Protein AF-A0A7S1PQN0-F1 (afdb_monomer)

pLDDT: mean 80.78, std 18.29, range [32.91, 98.06]

Nearest PDB structures (foldseek):
  4a4p-assembly2_B  TM=9.155E-01  e=5.146E-10  Homo sapiens
  1r8s-assembly1_E  TM=8.826E-01  e=4.706E-10  Homo sapiens
  6bbp-assembly1_A  TM=9.198E-01  e=9.622E-10  Mus musculus
  6bbq-assembly1_A  TM=9.198E-01  e=1.100E-09  Mus musculus
  2r09-assembly2_B  TM=9.139E-01  e=2.353E-09  Mus musculus

Structure (mmCIF, N/CA/C/O backbone):
data_AF-A0A7S1PQN0-F1
#
_entry.id   AF-A0A7S1PQN0-F1
#
loop_
_atom_site.group_PDB
_atom_site.id
_atom_site.type_symbol
_atom_site.label_atom_id
_atom_site.label_alt_id
_atom_site.label_comp_id
_atom_site.label_asym_id
_atom_site.label_entity_id
_atom_site.label_seq_id
_atom_site.pdbx_PDB_ins_code
_atom_site.Cartn_x
_atom_site.Cartn_y
_atom_site.Cartn_z
_atom_site.occupancy
_atom_site.B_iso_or_equiv
_atom_site.auth_seq_id
_atom_site.auth_comp_id
_atom_site.auth_asym_id
_atom_site.auth_atom_id
_atom_site.pdbx_PDB_model_num
ATOM 1 N N . ASP A 1 1 ? 21.405 -0.754 -10.976 1.00 77.88 1 ASP A N 1
ATOM 2 C CA . ASP A 1 1 ? 21.578 -0.163 -12.320 1.00 77.88 1 ASP A CA 1
ATOM 3 C C . ASP A 1 1 ? 22.123 -1.147 -13.332 1.00 77.88 1 ASP A C 1
ATOM 5 O O . ASP A 1 1 ? 21.470 -1.294 -14.349 1.00 77.88 1 ASP A O 1
ATOM 9 N N . ALA A 1 2 ? 23.204 -1.877 -13.036 1.00 87.31 2 ALA A N 1
ATOM 10 C CA . ALA A 1 2 ? 23.773 -2.874 -13.955 1.00 87.31 2 ALA A CA 1
ATOM 11 C C . ALA A 1 2 ? 22.740 -3.853 -14.552 1.00 87.31 2 ALA A C 1
ATOM 13 O O . ALA A 1 2 ? 22.722 -4.052 -15.758 1.00 87.31 2 ALA A O 1
ATOM 14 N N . CYS A 1 3 ? 21.824 -4.391 -13.735 1.00 89.94 3 CYS A N 1
ATOM 15 C CA . CYS A 1 3 ? 20.755 -5.278 -14.214 1.00 89.94 3 CYS A CA 1
ATOM 16 C C . CYS A 1 3 ? 19.869 -4.628 -15.294 1.00 89.94 3 CYS A C 1
ATOM 18 O O . CYS A 1 3 ? 19.596 -5.251 -16.311 1.00 89.94 3 CYS A O 1
ATOM 20 N N . PHE A 1 4 ? 19.478 -3.361 -15.116 1.00 92.19 4 PHE A N 1
ATOM 21 C CA . PHE A 1 4 ? 18.693 -2.640 -16.120 1.00 92.19 4 PHE A CA 1
ATOM 22 C C . PHE A 1 4 ? 19.472 -2.471 -17.425 1.00 92.19 4 PHE A C 1
ATOM 24 O O . PHE A 1 4 ? 18.916 -2.720 -18.487 1.00 92.19 4 PHE A O 1
ATOM 31 N N . THR A 1 5 ? 20.744 -2.072 -17.342 1.00 93.31 5 THR A N 1
ATOM 32 C CA . THR A 1 5 ? 21.603 -1.897 -18.520 1.00 93.31 5 THR A CA 1
ATOM 33 C C . THR A 1 5 ? 21.723 -3.200 -19.303 1.00 93.31 5 THR A C 1
ATOM 35 O O . THR A 1 5 ? 21.417 -3.213 -20.484 1.00 93.31 5 THR A O 1
ATOM 38 N N . ILE A 1 6 ? 22.028 -4.313 -18.628 1.00 95.06 6 ILE A N 1
ATOM 39 C CA . ILE A 1 6 ? 22.125 -5.637 -19.259 1.00 95.06 6 ILE A CA 1
ATOM 40 C C . ILE A 1 6 ? 20.808 -6.008 -19.953 1.00 95.06 6 ILE A C 1
ATOM 42 O O . ILE A 1 6 ? 20.800 -6.375 -21.123 1.00 95.06 6 ILE A O 1
ATOM 46 N N . LEU A 1 7 ? 19.674 -5.888 -19.259 1.00 95.06 7 LEU A N 1
ATOM 47 C CA . LEU A 1 7 ? 18.375 -6.237 -19.840 1.00 95.06 7 LEU A CA 1
ATOM 48 C C . LEU A 1 7 ? 17.999 -5.333 -21.018 1.00 95.06 7 LEU A C 1
ATOM 50 O O . LEU A 1 7 ? 17.361 -5.799 -21.960 1.00 95.06 7 LEU A O 1
ATOM 54 N N . LYS A 1 8 ? 18.392 -4.058 -20.976 1.00 95.19 8 LYS A N 1
ATOM 55 C CA . LYS A 1 8 ? 18.179 -3.117 -22.073 1.00 95.19 8 LYS A CA 1
ATOM 56 C C . LYS A 1 8 ? 19.045 -3.458 -23.283 1.00 95.19 8 LYS A C 1
ATOM 58 O O . LYS A 1 8 ? 18.527 -3.501 -24.395 1.00 95.19 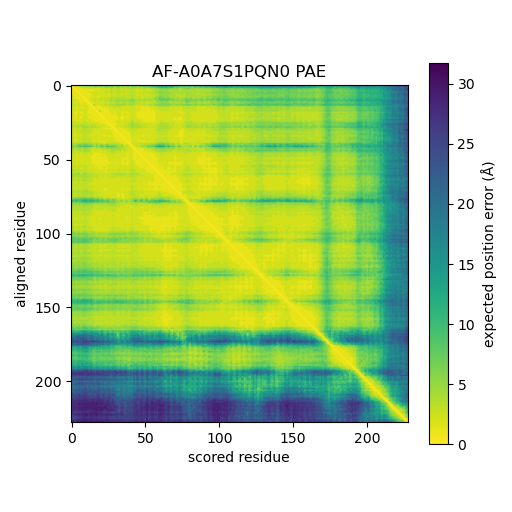8 LYS A O 1
ATOM 63 N N . ASP A 1 9 ? 20.321 -3.761 -23.066 1.00 95.88 9 ASP A N 1
ATOM 64 C CA . ASP A 1 9 ? 21.273 -4.108 -24.126 1.00 95.88 9 ASP A CA 1
ATOM 65 C C . ASP A 1 9 ? 20.887 -5.420 -24.830 1.00 95.88 9 ASP A C 1
ATOM 67 O O . ASP A 1 9 ? 21.072 -5.564 -26.036 1.00 95.88 9 ASP A O 1
ATOM 71 N N . HIS A 1 10 ? 20.271 -6.352 -24.098 1.00 95.69 10 HIS A N 1
ATOM 72 C CA . HIS A 1 10 ? 19.703 -7.586 -24.647 1.00 95.69 10 HIS A CA 1
ATOM 73 C C . HIS A 1 10 ? 18.266 -7.437 -25.184 1.00 95.69 10 HIS A C 1
ATOM 75 O O . HIS A 1 10 ? 17.660 -8.433 -25.576 1.00 95.69 10 HIS A O 1
ATOM 81 N N . GLY A 1 11 ? 17.697 -6.227 -25.201 1.00 94.19 11 GLY A N 1
ATOM 82 C CA . GLY A 1 11 ? 16.361 -5.959 -25.748 1.00 94.19 11 GLY A CA 1
ATOM 83 C C . GLY A 1 11 ? 15.194 -6.529 -24.932 1.00 94.19 11 GLY A C 1
ATOM 84 O O . GLY A 1 11 ? 14.070 -6.571 -25.423 1.00 94.19 11 GLY A O 1
ATOM 85 N N . VAL A 1 12 ? 15.433 -6.958 -23.689 1.00 95.06 12 VAL A N 1
ATOM 86 C CA . VAL A 1 12 ? 14.398 -7.500 -22.791 1.00 95.06 12 VAL A CA 1
ATOM 87 C C . VAL A 1 12 ? 13.500 -6.385 -22.248 1.00 95.06 12 VAL A C 1
ATOM 89 O O . VAL A 1 12 ? 12.308 -6.595 -22.033 1.00 95.06 12 VAL A O 1
ATOM 92 N N . VAL A 1 13 ? 14.059 -5.191 -22.023 1.00 96.00 13 VAL A N 1
ATOM 93 C CA . VAL A 1 13 ? 13.321 -4.003 -21.566 1.00 96.00 13 VAL A CA 1
ATOM 94 C C . VAL A 1 13 ? 13.726 -2.770 -22.375 1.00 96.00 13 VAL A C 1
ATOM 96 O O . VAL A 1 13 ? 14.890 -2.603 -22.720 1.00 96.00 13 VAL A O 1
ATOM 99 N N . SER A 1 14 ? 12.777 -1.878 -22.660 1.00 93.69 14 SER A N 1
ATOM 100 C CA . SER A 1 14 ? 13.014 -0.643 -23.427 1.00 93.69 14 SER A CA 1
ATOM 101 C C . SER A 1 14 ? 13.494 0.525 -22.559 1.00 93.69 14 SER A C 1
ATOM 103 O O . SER A 1 14 ? 14.379 1.297 -22.936 1.00 93.69 14 SER A O 1
ATOM 105 N N . ASP A 1 15 ? 12.890 0.664 -21.382 1.00 95.88 15 ASP A N 1
ATOM 106 C CA . ASP A 1 15 ? 12.976 1.844 -20.527 1.00 95.88 15 ASP A CA 1
ATOM 107 C C . ASP A 1 15 ? 12.763 1.476 -19.047 1.00 95.88 15 ASP A C 1
ATOM 109 O O . ASP A 1 15 ? 12.584 0.308 -18.686 1.00 95.88 15 ASP A O 1
ATOM 113 N N . ARG A 1 16 ? 12.804 2.484 -18.167 1.00 95.25 16 ARG A N 1
ATOM 114 C CA . ARG A 1 16 ? 12.641 2.291 -16.720 1.00 95.25 16 ARG A CA 1
ATOM 115 C C . ARG A 1 16 ? 11.263 1.744 -16.349 1.00 95.25 16 ARG A C 1
ATOM 117 O O . ARG A 1 16 ? 11.205 0.867 -15.492 1.00 95.25 16 ARG A O 1
ATOM 124 N N . ARG A 1 17 ? 10.183 2.171 -17.012 1.00 96.06 17 ARG A N 1
ATOM 125 C CA . ARG A 1 17 ? 8.840 1.615 -16.775 1.00 96.06 17 ARG A CA 1
ATOM 126 C C . ARG A 1 17 ? 8.769 0.150 -17.198 1.00 96.06 17 ARG A C 1
ATOM 128 O O . ARG A 1 17 ? 8.258 -0.680 -16.455 1.00 96.06 17 ARG A O 1
ATOM 135 N N . GLY A 1 18 ? 9.328 -0.189 -18.358 1.00 97.06 18 GLY A N 1
ATOM 136 C CA . GLY A 1 18 ? 9.464 -1.563 -18.838 1.00 97.06 18 GLY A CA 1
ATOM 137 C C . GLY A 1 18 ? 10.238 -2.441 -17.861 1.00 97.06 18 GLY A C 1
ATOM 138 O O . GLY A 1 18 ? 9.832 -3.571 -17.597 1.00 97.06 18 GLY A O 1
ATOM 139 N N . PHE A 1 19 ? 11.291 -1.899 -17.248 1.00 97.12 19 PHE A N 1
ATOM 140 C CA . PHE A 1 19 ? 12.010 -2.588 -16.182 1.00 97.12 19 PHE A CA 1
ATOM 141 C C . PHE A 1 19 ? 11.144 -2.819 -14.939 1.00 97.12 19 PHE A C 1
ATOM 143 O O . PHE A 1 19 ? 11.162 -3.919 -14.396 1.00 97.12 19 PHE A O 1
ATOM 150 N N . GLY A 1 20 ? 10.319 -1.849 -14.547 1.00 97.00 20 GLY A N 1
ATOM 151 C CA . GLY A 1 20 ? 9.314 -2.016 -13.495 1.00 97.00 20 GLY A CA 1
ATOM 152 C C . GLY A 1 20 ? 8.354 -3.180 -13.747 1.00 97.00 20 GLY A C 1
ATOM 153 O O . GLY A 1 20 ? 8.193 -4.055 -12.895 1.00 97.00 20 GLY A O 1
ATOM 154 N N . ARG A 1 21 ? 7.779 -3.241 -14.955 1.00 97.62 21 ARG A N 1
ATOM 155 C CA . ARG A 1 21 ? 6.899 -4.347 -15.377 1.00 97.62 21 ARG A CA 1
ATOM 156 C C . ARG A 1 21 ? 7.620 -5.694 -15.330 1.00 97.62 21 ARG A C 1
ATOM 158 O O . ARG A 1 21 ? 7.069 -6.683 -14.852 1.00 97.62 21 ARG A O 1
ATOM 165 N N . TRP A 1 22 ? 8.873 -5.727 -15.785 1.00 97.25 22 TRP A N 1
ATOM 166 C CA . TRP A 1 22 ? 9.708 -6.925 -15.731 1.00 97.25 22 TRP A CA 1
ATOM 167 C C . TRP A 1 22 ? 9.979 -7.379 -14.289 1.00 97.25 22 TRP A C 1
ATOM 169 O O . TRP A 1 22 ? 9.891 -8.574 -14.009 1.00 97.25 22 TRP A O 1
ATOM 179 N N . ILE A 1 23 ? 10.236 -6.450 -13.358 1.00 96.69 23 ILE A N 1
ATOM 180 C CA . ILE A 1 23 ? 10.403 -6.776 -11.933 1.00 96.69 23 ILE A CA 1
ATOM 181 C C . ILE A 1 23 ? 9.149 -7.472 -11.395 1.00 96.69 23 ILE A C 1
ATOM 183 O O . ILE A 1 23 ? 9.281 -8.472 -10.690 1.00 96.69 23 ILE A O 1
ATOM 187 N N . LEU A 1 24 ? 7.945 -6.991 -11.736 1.00 96.62 24 LEU A N 1
ATOM 188 C CA . LEU A 1 24 ? 6.703 -7.642 -11.308 1.00 96.62 24 LEU A CA 1
ATOM 189 C C . LEU A 1 24 ? 6.562 -9.049 -11.909 1.00 96.62 24 LEU A C 1
ATOM 191 O O . LEU A 1 24 ? 6.259 -9.999 -11.187 1.00 96.62 24 LEU A O 1
ATOM 195 N N . ALA A 1 25 ? 6.846 -9.211 -13.203 1.00 96.50 25 ALA A N 1
ATOM 196 C CA . ALA A 1 25 ? 6.788 -10.514 -13.869 1.00 96.50 25 ALA A CA 1
ATOM 197 C C . ALA A 1 25 ? 7.754 -11.540 -13.240 1.00 96.50 25 ALA A C 1
ATOM 199 O O . ALA A 1 25 ? 7.425 -12.717 -13.099 1.00 96.50 25 ALA A O 1
ATOM 200 N N . GLN A 1 26 ? 8.934 -11.088 -12.807 1.00 95.38 26 GLN A N 1
ATOM 201 C CA . GLN A 1 26 ? 9.962 -11.922 -12.175 1.00 95.38 26 GLN A CA 1
ATOM 202 C C . GLN A 1 26 ? 9.904 -11.902 -10.642 1.00 95.38 26 GLN A C 1
ATOM 204 O O . GLN A 1 26 ? 10.814 -12.382 -9.966 1.00 95.38 26 GLN A O 1
ATOM 209 N N . ASN A 1 27 ? 8.830 -11.373 -10.053 1.00 93.19 27 ASN A N 1
ATOM 210 C CA . ASN A 1 27 ? 8.793 -11.060 -8.627 1.00 93.19 27 ASN A CA 1
ATOM 211 C C . ASN A 1 27 ? 8.912 -12.296 -7.711 1.00 93.19 27 ASN A C 1
ATOM 213 O O . ASN A 1 27 ? 9.290 -12.185 -6.545 1.00 93.19 27 ASN A O 1
ATOM 217 N N . HIS A 1 28 ? 8.588 -13.485 -8.216 1.00 91.88 28 HIS A N 1
ATOM 218 C CA . HIS A 1 28 ? 8.761 -14.749 -7.496 1.00 91.88 28 HIS A CA 1
ATOM 219 C C . HIS A 1 28 ? 10.235 -15.188 -7.405 1.00 91.88 28 HIS A C 1
ATOM 221 O O . HIS A 1 28 ? 10.607 -15.865 -6.451 1.00 91.88 28 HIS A O 1
ATOM 227 N N . ALA A 1 29 ? 11.069 -14.783 -8.367 1.00 93.19 29 ALA A N 1
ATOM 228 C CA . ALA A 1 29 ? 12.484 -15.143 -8.459 1.00 93.19 29 ALA A CA 1
ATOM 229 C C . ALA A 1 29 ? 13.423 -14.062 -7.890 1.00 93.19 29 ALA A C 1
ATOM 231 O O . ALA A 1 29 ? 14.601 -14.319 -7.642 1.00 93.19 29 ALA A O 1
ATOM 232 N N . LEU A 1 30 ? 12.919 -12.844 -7.681 1.00 93.06 30 LEU A N 1
ATOM 233 C CA . LEU A 1 30 ? 13.700 -11.707 -7.204 1.00 93.06 30 LEU A CA 1
ATOM 234 C C . LEU A 1 30 ? 13.616 -11.534 -5.680 1.00 93.06 30 LEU A C 1
ATOM 236 O O . LEU A 1 30 ? 12.577 -11.732 -5.045 1.00 93.06 30 LEU A O 1
ATOM 240 N N . SER A 1 31 ? 14.720 -11.084 -5.077 1.00 91.25 31 SER A N 1
ATOM 241 C CA . SER A 1 31 ? 14.746 -10.725 -3.657 1.00 91.25 31 SER A CA 1
ATOM 242 C C . SER A 1 31 ? 13.855 -9.511 -3.394 1.00 91.25 31 SER A C 1
ATOM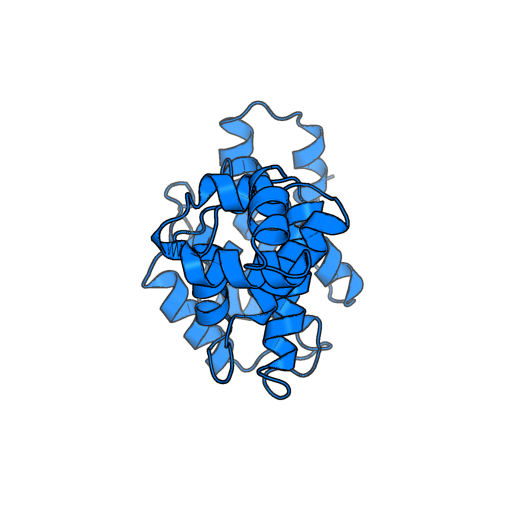 244 O O . SER A 1 31 ? 14.141 -8.406 -3.857 1.00 91.25 31 SER A O 1
ATOM 246 N N . LYS A 1 32 ? 12.818 -9.691 -2.567 1.00 87.25 32 LYS A N 1
ATOM 247 C CA . LYS A 1 32 ? 11.920 -8.603 -2.136 1.00 87.25 32 LYS A CA 1
ATOM 248 C C . LYS A 1 32 ? 12.676 -7.439 -1.495 1.00 87.25 32 LYS A C 1
ATOM 250 O O . LYS A 1 32 ? 12.264 -6.294 -1.647 1.00 87.25 32 LYS A O 1
ATOM 255 N N . LEU A 1 33 ? 13.764 -7.738 -0.777 1.00 86.88 33 LEU A N 1
ATOM 256 C CA . LEU A 1 33 ? 14.620 -6.721 -0.166 1.00 86.88 33 LEU A CA 1
ATOM 257 C C . LEU A 1 33 ? 15.337 -5.907 -1.245 1.00 86.88 33 LEU A C 1
ATOM 259 O O . LEU A 1 33 ? 15.269 -4.688 -1.208 1.00 86.88 33 LEU A O 1
ATOM 263 N N . ALA A 1 34 ? 15.928 -6.570 -2.241 1.00 89.44 34 ALA A N 1
ATOM 264 C CA . ALA A 1 34 ? 16.628 -5.894 -3.332 1.00 89.44 34 ALA A CA 1
ATOM 265 C C . ALA A 1 34 ? 15.683 -5.034 -4.192 1.00 89.44 34 ALA A C 1
ATOM 267 O O . ALA A 1 34 ? 16.059 -3.940 -4.611 1.00 89.44 34 ALA A O 1
ATOM 268 N N . ILE A 1 35 ? 14.446 -5.496 -4.429 1.00 91.19 35 ILE A N 1
ATOM 269 C CA . ILE A 1 35 ? 13.403 -4.682 -5.078 1.00 91.19 35 ILE A CA 1
ATOM 270 C C . ILE A 1 35 ? 13.098 -3.445 -4.220 1.00 91.19 35 ILE A C 1
ATOM 272 O O . ILE A 1 35 ? 13.059 -2.325 -4.724 1.00 91.19 35 ILE A O 1
ATOM 276 N N . GLY A 1 36 ? 12.958 -3.644 -2.910 1.00 87.75 36 GLY A N 1
ATOM 277 C CA . GLY A 1 36 ? 12.768 -2.576 -1.936 1.00 87.75 36 GLY A CA 1
ATOM 278 C C . GLY A 1 36 ? 13.861 -1.514 -1.946 1.00 87.75 36 GLY A C 1
ATOM 279 O O . GLY A 1 36 ? 13.578 -0.330 -2.081 1.00 87.75 36 GLY A O 1
ATOM 280 N N . GLU A 1 37 ? 15.125 -1.930 -1.876 1.00 87.62 37 GLU A N 1
ATOM 281 C CA . GLU A 1 37 ? 16.297 -1.044 -1.947 1.00 87.62 37 GLU A CA 1
ATOM 282 C C . GLU A 1 37 ? 16.403 -0.312 -3.291 1.00 87.62 37 GLU A C 1
ATOM 284 O O . GLU A 1 37 ? 16.991 0.771 -3.384 1.00 87.62 37 GLU A O 1
ATOM 289 N N . HIS A 1 38 ? 15.867 -0.913 -4.355 1.00 90.31 38 HIS A N 1
ATOM 290 C CA . HIS A 1 38 ? 15.814 -0.293 -5.667 1.00 90.31 38 HIS A CA 1
ATOM 291 C C . HIS A 1 38 ? 14.803 0.855 -5.703 1.00 90.31 38 HIS A C 1
ATOM 293 O O . HIS A 1 38 ? 15.174 1.957 -6.117 1.00 90.31 38 HIS A O 1
ATOM 299 N N . PHE A 1 39 ? 13.562 0.602 -5.271 1.00 90.00 39 PHE A N 1
ATOM 300 C CA . PHE A 1 39 ? 12.491 1.602 -5.225 1.00 90.00 39 PHE A CA 1
ATOM 301 C C . PHE A 1 39 ? 12.716 2.659 -4.144 1.00 90.00 39 PHE A C 1
ATOM 303 O O . PHE A 1 39 ? 12.367 3.816 -4.347 1.00 90.00 39 PHE A O 1
ATOM 310 N N . GLY A 1 40 ? 13.383 2.297 -3.046 1.00 84.25 40 GLY A N 1
ATOM 311 C CA . GLY A 1 40 ? 13.612 3.157 -1.886 1.00 84.25 40 GLY A CA 1
ATOM 312 C C . GLY A 1 40 ? 14.537 4.358 -2.106 1.00 84.25 40 GLY A C 1
ATOM 313 O O . GLY A 1 40 ? 14.896 5.051 -1.159 1.00 84.25 40 GLY A O 1
ATOM 314 N N . LYS A 1 41 ? 14.970 4.604 -3.347 1.00 84.44 41 LYS A N 1
ATOM 315 C CA . LYS A 1 41 ? 15.845 5.717 -3.722 1.00 84.44 41 LYS A CA 1
ATOM 316 C C . LYS A 1 41 ? 15.017 6.782 -4.433 1.00 84.44 41 LYS A C 1
ATOM 318 O O . LYS A 1 41 ? 14.510 6.521 -5.521 1.00 84.44 41 LYS A O 1
ATOM 323 N N . LEU A 1 42 ? 14.968 7.992 -3.872 1.00 76.62 42 LEU A N 1
ATOM 324 C CA . LEU A 1 42 ? 14.307 9.171 -4.455 1.00 76.62 42 LEU A CA 1
ATOM 325 C C . LEU A 1 42 ? 15.050 9.674 -5.708 1.00 76.62 42 LEU A C 1
ATOM 327 O O . LEU A 1 42 ? 15.746 10.685 -5.687 1.00 76.62 42 LEU A O 1
ATOM 331 N N . LYS A 1 43 ? 14.951 8.930 -6.811 1.00 90.00 43 LYS A N 1
ATOM 332 C CA . LYS A 1 43 ? 15.490 9.304 -8.124 1.00 90.00 43 LYS A CA 1
ATOM 333 C C . LYS A 1 43 ? 14.389 9.188 -9.180 1.00 90.00 43 LYS A C 1
ATOM 335 O O . LYS A 1 43 ? 13.676 8.184 -9.149 1.00 90.00 43 LYS A O 1
ATOM 340 N N . PRO A 1 44 ? 14.310 10.106 -10.164 1.00 89.94 44 PRO A N 1
ATOM 341 C CA . PRO A 1 44 ? 13.300 10.043 -11.227 1.00 89.94 44 PRO A CA 1
ATOM 342 C C . PRO A 1 44 ? 13.258 8.683 -11.942 1.00 89.94 44 PRO A C 1
ATOM 344 O O . PRO A 1 44 ? 12.205 8.073 -12.075 1.00 89.94 44 PRO A O 1
ATOM 347 N N . ASP A 1 45 ? 14.422 8.124 -12.277 1.00 92.25 45 ASP A N 1
ATOM 348 C CA . ASP A 1 45 ? 14.547 6.791 -12.884 1.00 92.25 45 ASP A CA 1
ATOM 349 C C . ASP A 1 45 ? 13.931 5.651 -12.055 1.00 92.25 45 ASP A C 1
ATOM 351 O O . ASP A 1 45 ? 13.502 4.635 -12.605 1.00 92.25 45 ASP A O 1
ATOM 355 N N . ARG A 1 46 ? 13.963 5.770 -10.724 1.00 91.44 46 ARG A N 1
ATOM 356 C CA . ARG A 1 46 ? 13.417 4.767 -9.798 1.00 91.44 46 ARG A CA 1
ATOM 357 C C . ARG A 1 46 ? 11.928 4.932 -9.628 1.00 91.44 46 ARG A C 1
ATOM 359 O O . ARG A 1 46 ? 11.231 3.926 -9.570 1.00 91.44 46 ARG A O 1
ATOM 366 N N . GLU A 1 47 ? 11.463 6.173 -9.619 1.00 93.31 47 GLU A N 1
ATOM 367 C CA . GLU A 1 47 ? 10.043 6.486 -9.663 1.00 93.31 47 GLU A CA 1
ATOM 368 C C . GLU A 1 47 ? 9.402 5.914 -10.930 1.00 93.31 47 GLU A C 1
ATOM 370 O O . GLU A 1 47 ? 8.401 5.218 -10.829 1.00 93.31 47 GLU A O 1
ATOM 375 N N . GLU A 1 48 ? 10.007 6.107 -12.105 1.00 95.56 48 GLU A N 1
ATOM 376 C CA . GLU A 1 48 ? 9.493 5.530 -13.356 1.00 95.56 48 GLU A CA 1
ATOM 377 C C . GLU A 1 48 ? 9.479 3.996 -13.325 1.00 95.56 48 GLU A C 1
ATOM 379 O O . GLU A 1 48 ? 8.548 3.360 -13.817 1.00 95.56 48 GLU A O 1
ATOM 384 N N . CYS A 1 49 ? 10.478 3.384 -12.690 1.00 95.94 49 CYS A N 1
ATOM 385 C CA . CYS A 1 49 ? 10.497 1.942 -12.461 1.00 95.94 49 CYS A CA 1
ATOM 386 C C . CYS A 1 49 ? 9.360 1.493 -11.530 1.00 95.94 49 CYS A C 1
ATOM 388 O O . CYS A 1 49 ? 8.644 0.547 -11.846 1.00 95.94 49 CYS A O 1
ATOM 390 N N . LEU A 1 50 ? 9.141 2.196 -10.418 1.00 96.00 50 LEU A N 1
ATOM 391 C CA . LEU A 1 50 ? 8.039 1.920 -9.500 1.00 96.00 50 LEU A CA 1
ATOM 392 C C . LEU A 1 50 ? 6.680 2.113 -10.183 1.00 96.00 50 LEU A C 1
ATOM 394 O O . LEU A 1 50 ? 5.813 1.262 -10.040 1.00 96.00 50 LEU A O 1
ATOM 398 N N . ARG A 1 51 ? 6.506 3.166 -10.991 1.00 96.81 51 ARG A N 1
ATOM 399 C CA . ARG A 1 51 ? 5.293 3.376 -11.798 1.00 96.81 51 ARG A CA 1
ATOM 400 C C . ARG A 1 51 ? 5.043 2.205 -12.731 1.00 96.81 51 ARG A C 1
ATOM 402 O O . ARG A 1 51 ? 3.949 1.663 -12.715 1.00 96.81 51 ARG A O 1
ATOM 409 N N . GLY A 1 52 ? 6.057 1.763 -13.474 1.00 97.56 52 GLY A N 1
ATOM 410 C CA . GLY A 1 52 ? 5.929 0.594 -14.340 1.00 97.56 52 GLY A CA 1
ATOM 411 C C . GLY A 1 52 ? 5.591 -0.692 -13.577 1.00 97.56 52 GLY A C 1
ATOM 412 O O . GLY A 1 52 ? 4.793 -1.489 -14.056 1.00 97.56 52 GLY A O 1
ATOM 413 N N . PHE A 1 53 ? 6.162 -0.885 -12.385 1.00 97.50 53 PHE A N 1
ATOM 414 C CA . PHE A 1 53 ? 5.828 -2.008 -11.506 1.00 97.50 53 PHE A CA 1
ATOM 415 C C . PHE A 1 53 ? 4.360 -1.951 -11.062 1.00 97.50 53 PHE A C 1
ATOM 417 O O . PHE A 1 53 ? 3.643 -2.935 -11.210 1.00 97.50 53 PHE A O 1
ATOM 424 N N . THR A 1 54 ? 3.897 -0.794 -10.584 1.00 97.50 54 THR A N 1
ATOM 425 C CA . THR A 1 54 ? 2.516 -0.584 -10.129 1.00 97.50 54 THR A CA 1
ATOM 426 C C . THR A 1 54 ? 1.506 -0.687 -11.274 1.00 97.50 54 THR A C 1
ATOM 428 O O . THR A 1 54 ? 0.468 -1.318 -11.121 1.00 97.50 54 THR A O 1
ATOM 431 N N . GLU A 1 55 ? 1.818 -0.125 -12.444 1.00 96.81 55 GLU A N 1
ATOM 432 C CA . GLU A 1 55 ? 0.970 -0.164 -13.644 1.00 96.81 55 GLU A CA 1
ATOM 433 C C . GLU A 1 55 ? 0.731 -1.589 -14.161 1.00 96.81 55 GLU A C 1
ATOM 435 O O . GLU A 1 55 ? -0.297 -1.837 -14.782 1.00 96.81 55 GLU A O 1
ATOM 440 N N . ALA A 1 56 ? 1.653 -2.522 -13.903 1.00 97.12 56 ALA A N 1
ATOM 441 C CA . ALA A 1 56 ? 1.499 -3.923 -14.293 1.00 97.12 56 ALA A CA 1
ATOM 442 C C . ALA A 1 56 ? 0.606 -4.745 -13.352 1.00 97.12 56 ALA A C 1
ATOM 444 O O . ALA A 1 56 ? 0.312 -5.898 -13.668 1.00 97.12 56 ALA A O 1
ATOM 445 N N . HIS A 1 57 ? 0.182 -4.191 -12.215 1.00 97.81 57 HIS A N 1
ATOM 446 C CA . HIS A 1 57 ? -0.868 -4.806 -11.414 1.00 97.81 57 HIS A CA 1
ATOM 447 C C . HIS A 1 57 ? -2.247 -4.552 -12.034 1.00 97.81 57 HIS A C 1
ATOM 449 O O . HIS A 1 57 ? -2.504 -3.487 -12.598 1.00 97.81 57 HIS A O 1
ATOM 455 N N . ASP A 1 58 ? -3.146 -5.517 -11.865 1.00 97.38 58 ASP A N 1
ATOM 456 C CA . ASP A 1 58 ? -4.576 -5.354 -12.113 1.00 97.38 58 ASP A CA 1
ATOM 457 C C . ASP A 1 58 ? -5.297 -5.312 -10.763 1.00 97.38 58 ASP A C 1
ATOM 459 O O . ASP A 1 58 ? -5.294 -6.306 -10.034 1.00 97.38 58 ASP A O 1
ATOM 463 N N . PHE A 1 59 ? -5.843 -4.149 -10.405 1.00 98.06 59 PHE A N 1
ATOM 464 C CA . PHE A 1 59 ? -6.636 -3.959 -9.190 1.00 98.06 59 PHE A CA 1
ATOM 465 C C . PHE A 1 59 ? -8.133 -3.840 -9.482 1.00 98.06 59 PHE A C 1
ATOM 467 O O . PHE A 1 59 ? -8.900 -3.486 -8.584 1.00 98.06 59 PHE A O 1
ATOM 474 N N . SER A 1 60 ? -8.560 -4.102 -10.717 1.00 97.75 60 SER A N 1
ATOM 475 C CA . SER A 1 60 ? -9.947 -3.918 -11.142 1.00 97.75 60 SER A CA 1
ATOM 476 C C . SER A 1 60 ? -10.884 -4.814 -10.331 1.00 97.75 60 SER A C 1
ATOM 478 O O . SER A 1 60 ? -10.740 -6.036 -10.314 1.00 97.75 60 SER A O 1
ATOM 480 N N . GLY A 1 61 ? -11.852 -4.208 -9.643 1.00 95.62 61 GLY A N 1
ATOM 481 C CA . GLY A 1 61 ? -12.834 -4.922 -8.824 1.00 95.62 61 GLY A CA 1
ATOM 482 C C . GLY A 1 61 ? -12.287 -5.502 -7.515 1.00 95.62 61 GLY A C 1
ATOM 483 O O . GLY A 1 61 ? -13.028 -6.180 -6.805 1.00 95.62 61 GLY A O 1
ATOM 484 N N . MET A 1 62 ? -11.021 -5.246 -7.174 1.00 97.12 62 MET A N 1
ATOM 485 C CA . MET A 1 62 ? -10.453 -5.654 -5.891 1.00 97.12 62 MET A CA 1
ATOM 486 C C . MET A 1 62 ? -10.897 -4.717 -4.768 1.00 97.12 62 MET A C 1
ATOM 488 O O . MET A 1 62 ? -11.024 -3.504 -4.956 1.00 97.12 62 MET A O 1
ATOM 492 N N . PHE A 1 63 ? -11.028 -5.253 -3.554 1.00 96.62 63 PHE A N 1
ATOM 493 C CA . PHE A 1 63 ? -11.087 -4.397 -2.376 1.00 96.62 63 PHE A CA 1
ATOM 494 C C . PHE A 1 63 ? -9.731 -3.719 -2.148 1.00 96.62 63 PHE A C 1
ATOM 496 O O . PHE A 1 63 ? -8.672 -4.309 -2.380 1.00 96.62 63 PHE A O 1
ATOM 503 N N . ILE A 1 64 ? -9.749 -2.473 -1.673 1.00 96.31 64 ILE A N 1
ATOM 504 C CA . ILE A 1 64 ? -8.529 -1.672 -1.514 1.00 96.31 64 ILE A CA 1
ATOM 505 C C . ILE A 1 64 ? -7.500 -2.325 -0.581 1.00 96.31 64 ILE A C 1
ATOM 507 O O . ILE A 1 64 ? -6.304 -2.263 -0.857 1.00 96.31 64 ILE A O 1
ATOM 511 N N . ASP A 1 65 ? -7.938 -3.000 0.482 1.00 95.31 65 ASP A N 1
ATOM 512 C CA . ASP A 1 65 ? -7.059 -3.715 1.408 1.00 95.31 65 ASP A CA 1
ATOM 513 C C . ASP A 1 65 ? -6.371 -4.921 0.749 1.00 95.31 65 ASP A C 1
ATOM 515 O O . ASP A 1 65 ? -5.179 -5.152 0.965 1.00 95.31 65 ASP A O 1
ATOM 519 N N . GLU A 1 66 ? -7.070 -5.639 -0.130 1.00 95.56 66 GLU A N 1
ATOM 520 C CA . GLU A 1 66 ? -6.515 -6.765 -0.886 1.00 95.56 66 GLU A CA 1
ATOM 521 C C . GLU A 1 66 ? -5.551 -6.303 -1.985 1.00 95.56 66 GLU A C 1
ATOM 523 O O . GLU A 1 66 ? -4.481 -6.898 -2.174 1.00 95.56 66 GLU A O 1
ATOM 528 N N . ALA A 1 67 ? -5.898 -5.217 -2.684 1.00 96.75 67 ALA A N 1
ATOM 529 C CA . ALA A 1 67 ? -5.026 -4.576 -3.663 1.00 96.75 67 ALA A CA 1
ATOM 530 C C . ALA A 1 67 ? -3.737 -4.082 -2.989 1.00 96.75 67 ALA A C 1
ATOM 532 O O . ALA A 1 67 ? -2.632 -4.365 -3.459 1.00 96.75 67 ALA A O 1
ATOM 533 N N . LEU A 1 68 ? -3.866 -3.431 -1.829 1.00 93.88 68 LEU A N 1
ATOM 534 C CA . L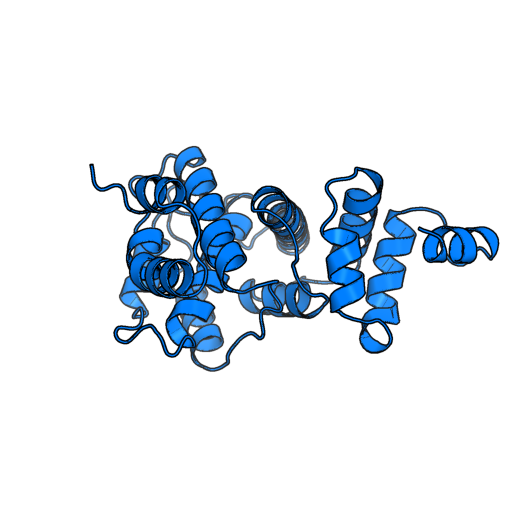EU A 1 68 ? -2.738 -2.945 -1.042 1.00 93.88 68 LEU A CA 1
ATOM 535 C C . LEU A 1 68 ? -1.857 -4.095 -0.545 1.00 93.88 68 LEU A C 1
ATOM 537 O O . LEU A 1 68 ? -0.629 -4.026 -0.648 1.00 93.88 68 LEU A O 1
ATOM 541 N N . ARG A 1 69 ? -2.467 -5.182 -0.057 1.00 91.25 69 ARG A N 1
ATOM 542 C CA . ARG A 1 69 ? -1.751 -6.394 0.366 1.00 91.25 69 ARG A CA 1
ATOM 543 C C . ARG A 1 69 ? -0.964 -7.011 -0.786 1.00 91.25 69 ARG A C 1
ATOM 545 O O . ARG A 1 69 ? 0.190 -7.398 -0.601 1.00 91.25 69 ARG A O 1
ATOM 552 N N . THR A 1 70 ? -1.569 -7.083 -1.968 1.00 93.06 70 THR A N 1
ATOM 553 C CA . THR A 1 70 ? -0.926 -7.589 -3.187 1.00 93.06 70 THR A CA 1
ATOM 554 C C . THR A 1 70 ? 0.257 -6.714 -3.592 1.00 93.06 70 THR A C 1
ATOM 556 O O . THR A 1 70 ? 1.347 -7.225 -3.858 1.00 93.06 70 THR A O 1
ATOM 559 N N . PHE A 1 71 ? 0.067 -5.396 -3.579 1.00 94.25 71 PHE A N 1
ATOM 560 C CA . PHE A 1 71 ? 1.088 -4.425 -3.946 1.00 94.25 71 PHE A CA 1
ATOM 561 C C . PHE A 1 71 ? 2.287 -4.447 -2.984 1.00 94.25 71 PHE A C 1
ATOM 563 O O . PHE A 1 71 ? 3.419 -4.715 -3.397 1.00 94.25 71 PHE A O 1
ATOM 570 N N . LEU A 1 72 ? 2.047 -4.248 -1.683 1.00 89.00 72 LEU A N 1
ATOM 571 C CA . LEU A 1 72 ? 3.102 -4.202 -0.661 1.00 89.00 72 LEU A CA 1
ATOM 572 C C . LEU A 1 72 ? 3.716 -5.579 -0.366 1.00 89.00 72 LEU A C 1
ATOM 574 O O . LEU A 1 72 ? 4.842 -5.662 0.120 1.00 89.00 72 LEU A O 1
ATOM 578 N N . GLY A 1 73 ? 3.031 -6.678 -0.692 1.00 88.38 73 GLY A N 1
ATOM 579 C CA . GLY A 1 73 ? 3.616 -8.023 -0.671 1.00 88.38 73 GLY A CA 1
ATOM 580 C C . GLY A 1 73 ? 4.682 -8.234 -1.755 1.00 88.38 73 GLY A C 1
ATOM 581 O O . GLY A 1 73 ? 5.498 -9.163 -1.672 1.00 88.38 73 GLY A O 1
ATOM 582 N N . GLY A 1 74 ? 4.702 -7.362 -2.764 1.00 88.38 74 GLY A N 1
ATOM 583 C CA . GLY A 1 74 ? 5.587 -7.445 -3.910 1.00 88.38 74 GLY A CA 1
ATOM 584 C C . GLY A 1 74 ? 7.038 -7.059 -3.633 1.00 88.38 74 GLY A C 1
ATOM 585 O O . GLY A 1 74 ? 7.905 -7.476 -4.393 1.00 88.38 74 GLY A O 1
ATOM 586 N N . PHE A 1 75 ? 7.335 -6.323 -2.563 1.00 88.50 75 PHE A N 1
ATOM 587 C CA . PHE A 1 75 ? 8.684 -5.854 -2.237 1.00 88.50 75 PHE A CA 1
ATOM 588 C C . PHE A 1 75 ? 8.789 -5.487 -0.756 1.00 88.50 75 PHE A C 1
ATOM 590 O O . PHE A 1 75 ? 7.791 -5.487 -0.043 1.00 88.50 75 PHE A O 1
ATOM 597 N N . LYS A 1 76 ? 10.002 -5.211 -0.263 1.00 83.19 76 LYS A N 1
ATOM 598 C CA . LYS A 1 76 ? 10.147 -4.591 1.054 1.00 83.19 76 LYS A CA 1
ATOM 599 C C . LYS A 1 76 ? 10.073 -3.072 0.926 1.00 83.19 76 LYS A C 1
ATOM 601 O O . LYS A 1 76 ? 10.939 -2.508 0.275 1.00 83.19 76 LYS A O 1
ATOM 606 N N . LEU A 1 77 ? 9.090 -2.391 1.508 1.00 80.00 77 LEU A N 1
ATOM 607 C CA . LEU A 1 77 ? 9.041 -0.927 1.434 1.00 80.00 77 LEU A CA 1
ATOM 608 C C . LEU A 1 77 ? 10.120 -0.340 2.351 1.00 80.00 77 LEU A C 1
ATOM 610 O O . LEU A 1 77 ? 9.965 -0.310 3.569 1.00 80.00 77 LEU A O 1
ATOM 614 N N . LEU A 1 78 ? 11.234 0.080 1.757 1.00 72.81 78 LEU A N 1
ATOM 615 C CA . LEU A 1 78 ? 12.360 0.702 2.446 1.00 72.81 78 LEU A CA 1
ATOM 616 C C . LEU A 1 78 ? 12.428 2.181 2.081 1.00 72.81 78 LEU A C 1
ATOM 618 O O . LEU A 1 78 ? 12.164 2.536 0.934 1.00 72.81 78 LEU A O 1
ATOM 622 N N . GLY A 1 79 ? 12.868 3.015 3.017 1.00 69.38 79 GLY A N 1
ATOM 623 C CA . GLY A 1 79 ? 13.155 4.424 2.768 1.00 69.38 79 GLY A CA 1
ATOM 624 C C . GLY A 1 79 ? 12.599 5.338 3.8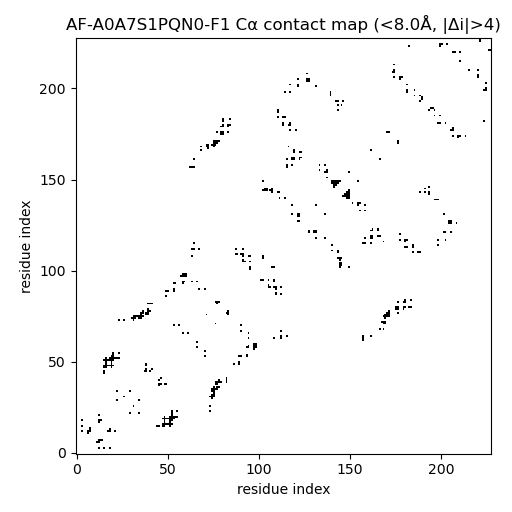50 1.00 69.38 79 GLY A C 1
ATOM 625 O O . GLY A 1 79 ? 12.023 4.889 4.839 1.00 69.38 79 GLY A O 1
ATOM 626 N N . GLU A 1 80 ? 12.804 6.632 3.645 1.00 72.75 80 GLU A N 1
ATOM 627 C CA . GLU A 1 80 ? 12.289 7.692 4.510 1.00 72.75 80 GLU A CA 1
ATOM 628 C C . GLU A 1 80 ? 10.790 7.925 4.272 1.00 72.75 80 GLU A C 1
ATOM 630 O O . GLU A 1 80 ? 10.211 7.427 3.302 1.00 72.75 80 GLU A O 1
ATOM 635 N N . ALA A 1 81 ? 10.158 8.745 5.115 1.00 74.50 81 ALA A N 1
ATOM 636 C CA . ALA A 1 81 ? 8.735 9.059 4.996 1.00 74.50 81 ALA A CA 1
ATOM 637 C C . ALA A 1 81 ? 8.334 9.551 3.596 1.00 74.50 81 ALA A C 1
ATOM 639 O O . ALA A 1 81 ? 7.303 9.143 3.076 1.00 74.50 81 ALA A O 1
ATOM 640 N N . GLN A 1 82 ? 9.197 10.329 2.937 1.00 80.25 82 GLN A N 1
ATOM 641 C CA . GLN A 1 82 ? 8.968 10.814 1.573 1.00 80.25 82 GLN A CA 1
ATOM 642 C C . GLN A 1 82 ? 8.871 9.682 0.537 1.00 80.25 82 GLN A C 1
ATOM 644 O O . GLN A 1 82 ? 8.096 9.767 -0.413 1.00 80.25 82 GLN A O 1
ATOM 649 N N . VAL A 1 83 ? 9.643 8.606 0.709 1.00 82.31 83 VAL A N 1
ATOM 650 C CA . VAL A 1 83 ? 9.599 7.433 -0.177 1.00 82.31 83 VAL A CA 1
ATOM 651 C C . VAL A 1 83 ? 8.296 6.668 0.021 1.00 82.31 83 VAL A C 1
ATOM 653 O O . VAL A 1 83 ? 7.675 6.243 -0.955 1.00 82.31 83 VAL A O 1
ATOM 656 N N . VAL A 1 84 ? 7.885 6.492 1.279 1.00 82.06 84 VAL A N 1
ATOM 657 C CA . VAL A 1 84 ? 6.623 5.834 1.636 1.00 82.06 84 VAL A CA 1
ATOM 658 C C . VAL A 1 84 ? 5.450 6.618 1.054 1.00 82.06 84 VAL A C 1
ATOM 660 O O . VAL A 1 84 ? 4.664 6.045 0.304 1.00 82.06 84 VAL A O 1
ATOM 663 N N . ASP A 1 85 ? 5.386 7.923 1.319 1.00 83.31 85 ASP A N 1
ATOM 664 C CA . ASP A 1 85 ? 4.380 8.844 0.782 1.00 83.31 85 ASP A CA 1
ATOM 665 C C . ASP A 1 85 ? 4.273 8.717 -0.742 1.00 83.31 85 ASP A C 1
ATOM 667 O O . ASP A 1 85 ? 3.211 8.410 -1.288 1.00 83.31 85 ASP A O 1
ATOM 671 N N . LYS A 1 86 ? 5.410 8.802 -1.440 1.00 89.75 86 LYS A N 1
ATOM 672 C CA . LYS A 1 86 ? 5.441 8.693 -2.897 1.00 89.75 86 LYS A CA 1
ATOM 673 C C . LYS A 1 86 ? 4.978 7.329 -3.409 1.00 89.75 86 LYS A C 1
ATOM 675 O O . LYS A 1 86 ? 4.257 7.256 -4.405 1.00 89.75 86 LYS A O 1
ATOM 680 N N . THR A 1 87 ? 5.379 6.251 -2.742 1.00 90.50 87 THR A N 1
ATOM 681 C CA . THR A 1 87 ? 5.001 4.885 -3.124 1.00 90.50 87 THR A CA 1
ATOM 682 C C . THR A 1 87 ? 3.500 4.665 -2.971 1.00 90.50 87 THR A C 1
ATOM 684 O O . THR A 1 87 ? 2.853 4.144 -3.880 1.00 90.50 87 THR A O 1
ATOM 687 N N . MET A 1 88 ? 2.937 5.127 -1.857 1.00 89.81 88 MET A N 1
ATOM 688 C CA . MET A 1 88 ? 1.506 5.049 -1.580 1.00 89.81 88 MET A CA 1
ATOM 689 C C . MET A 1 88 ? 0.697 5.946 -2.523 1.00 89.81 88 MET A C 1
ATOM 691 O O . MET A 1 88 ? -0.388 5.560 -2.944 1.00 89.81 88 MET A O 1
ATOM 695 N N . SER A 1 89 ? 1.244 7.094 -2.934 1.00 92.38 89 SER A N 1
ATOM 696 C CA . SER A 1 89 ? 0.632 7.979 -3.936 1.00 92.38 89 SER A CA 1
ATOM 697 C C . SER A 1 89 ? 0.514 7.297 -5.300 1.00 92.38 89 SER A C 1
ATOM 699 O O . SER A 1 89 ? -0.545 7.339 -5.923 1.00 92.38 89 SER A O 1
ATOM 701 N N . ILE A 1 90 ? 1.567 6.604 -5.745 1.00 95.75 90 ILE A N 1
ATOM 702 C CA . ILE A 1 90 ? 1.542 5.842 -7.003 1.00 95.75 90 ILE A CA 1
ATOM 703 C C . ILE A 1 90 ? 0.535 4.687 -6.923 1.00 95.75 90 ILE A C 1
ATOM 705 O O . ILE A 1 90 ? -0.199 4.460 -7.885 1.00 95.75 90 ILE A O 1
ATOM 709 N N . PHE A 1 91 ? 0.474 3.982 -5.789 1.00 96.31 91 PHE A N 1
ATOM 710 C CA . PHE A 1 91 ? -0.532 2.944 -5.557 1.00 96.31 91 PHE A CA 1
ATOM 711 C C . PHE A 1 91 ? -1.956 3.500 -5.626 1.00 96.31 91 PHE A C 1
ATOM 713 O O . PHE A 1 91 ? -2.765 2.987 -6.392 1.00 96.31 91 PHE A O 1
ATOM 720 N N . ALA A 1 92 ? -2.245 4.565 -4.874 1.00 96.00 92 ALA A N 1
ATOM 721 C CA . ALA A 1 92 ? -3.566 5.178 -4.819 1.00 96.00 92 ALA A CA 1
ATOM 722 C C . ALA A 1 92 ? -4.032 5.635 -6.206 1.00 96.00 92 ALA A C 1
ATOM 724 O O . ALA A 1 92 ? -5.146 5.317 -6.607 1.00 96.00 92 ALA A O 1
ATOM 725 N N . ALA A 1 93 ? -3.153 6.284 -6.976 1.00 96.44 93 ALA A N 1
ATOM 726 C CA . ALA A 1 93 ? -3.458 6.703 -8.341 1.00 96.44 93 ALA A CA 1
ATOM 727 C C . ALA A 1 93 ? -3.823 5.515 -9.250 1.00 96.44 93 ALA A C 1
ATOM 729 O O . ALA A 1 93 ? -4.785 5.597 -10.012 1.00 96.44 93 ALA A O 1
ATOM 730 N N . LYS A 1 94 ? -3.091 4.395 -9.154 1.00 97.62 94 LYS A N 1
ATOM 731 C CA . LYS A 1 94 ? -3.408 3.182 -9.923 1.00 97.62 94 LYS A CA 1
ATOM 732 C C . LYS A 1 94 ? -4.709 2.532 -9.460 1.00 97.62 94 LYS A C 1
ATOM 734 O O . LYS A 1 94 ? -5.512 2.152 -10.303 1.00 97.62 94 LYS A O 1
ATOM 739 N N . PHE A 1 95 ? -4.935 2.431 -8.151 1.00 98.06 95 PHE A N 1
ATOM 740 C CA . PHE A 1 95 ? -6.171 1.871 -7.610 1.00 98.06 95 PHE A CA 1
ATOM 741 C C . PHE A 1 95 ? -7.396 2.670 -8.074 1.00 98.06 95 PHE A C 1
ATOM 743 O O . PHE A 1 95 ? -8.364 2.070 -8.534 1.00 98.06 95 PHE A O 1
ATOM 750 N N . SER A 1 96 ? -7.334 4.006 -8.013 1.00 96.44 96 SER A N 1
ATOM 751 C CA . SER A 1 96 ? -8.394 4.894 -8.509 1.00 96.44 96 SER A CA 1
ATOM 752 C C . SER A 1 96 ? -8.632 4.729 -10.009 1.00 96.44 96 SER A C 1
ATOM 754 O O . SER A 1 96 ? -9.779 4.714 -10.442 1.00 96.44 96 SER A O 1
ATOM 756 N N . ALA A 1 97 ? -7.567 4.584 -10.804 1.00 96.56 97 ALA A N 1
ATOM 757 C CA . ALA A 1 97 ? -7.686 4.384 -12.247 1.00 96.56 97 ALA A CA 1
ATOM 758 C C . ALA A 1 97 ? -8.382 3.058 -12.603 1.00 96.56 97 ALA A C 1
ATOM 760 O O . ALA A 1 97 ? -9.190 3.027 -13.529 1.00 96.56 97 ALA A O 1
ATOM 761 N N . ASP A 1 98 ? -8.108 1.989 -11.853 1.00 97.69 98 ASP A N 1
ATOM 762 C CA . ASP A 1 98 ? -8.751 0.681 -12.043 1.00 97.69 98 ASP A CA 1
ATOM 763 C C . ASP A 1 98 ? -10.172 0.624 -11.462 1.00 97.69 98 ASP A C 1
ATOM 765 O O . ASP A 1 98 ? -10.990 -0.191 -11.885 1.00 97.69 98 ASP A O 1
ATOM 769 N N . ASN A 1 99 ? -10.476 1.485 -10.485 1.00 96.56 99 ASN A N 1
ATOM 770 C CA . ASN A 1 99 ? -11.738 1.494 -9.747 1.00 96.56 99 ASN A CA 1
ATOM 771 C C . ASN A 1 99 ? -12.336 2.916 -9.671 1.00 96.56 99 ASN A C 1
ATOM 773 O O . ASN A 1 99 ? -12.509 3.456 -8.574 1.00 96.56 99 ASN A O 1
ATOM 777 N N . PRO A 1 100 ? -12.694 3.535 -10.814 1.00 94.31 100 PRO A N 1
ATOM 778 C CA . PRO A 1 100 ? -13.054 4.957 -10.893 1.00 94.31 100 PRO A CA 1
ATOM 779 C C . PRO A 1 100 ? -14.329 5.339 -10.130 1.00 94.31 100 PRO A C 1
ATOM 781 O O . PRO A 1 100 ? -14.590 6.519 -9.924 1.00 94.31 100 PRO A O 1
ATOM 784 N N . THR A 1 101 ? -15.140 4.361 -9.722 1.00 93.25 101 THR A N 1
ATOM 785 C CA . THR A 1 101 ? -16.389 4.573 -8.975 1.00 93.25 101 THR A CA 1
ATOM 786 C C . THR A 1 101 ? -16.308 4.104 -7.522 1.00 93.25 101 THR A C 1
ATOM 788 O O . THR A 1 101 ? -17.335 4.065 -6.850 1.00 93.25 101 THR A O 1
ATOM 791 N N . ALA A 1 102 ? -15.132 3.683 -7.040 1.00 92.50 102 ALA A N 1
ATOM 792 C CA . ALA A 1 102 ? -14.990 3.150 -5.684 1.00 92.50 102 ALA A CA 1
ATOM 793 C C . ALA A 1 102 ? -15.075 4.234 -4.598 1.00 92.50 102 ALA A C 1
ATOM 795 O O . ALA A 1 102 ? -15.579 3.958 -3.512 1.00 92.50 102 ALA A O 1
ATOM 796 N N . PHE A 1 103 ? -14.600 5.447 -4.892 1.00 92.94 103 PHE A N 1
ATOM 797 C CA . PHE A 1 103 ? -14.572 6.584 -3.968 1.00 92.94 103 PHE A CA 1
ATOM 798 C C . PHE A 1 103 ? -14.886 7.882 -4.714 1.00 92.94 103 PHE A C 1
ATOM 800 O O . PHE A 1 103 ? -14.727 7.948 -5.934 1.00 92.94 103 PHE A O 1
ATOM 807 N N . ARG A 1 104 ? -15.336 8.912 -3.994 1.00 89.62 104 ARG A N 1
ATOM 808 C CA . ARG A 1 104 ? -15.674 10.221 -4.576 1.00 89.62 104 ARG A CA 1
ATOM 809 C C . ARG A 1 104 ? -14.423 11.059 -4.817 1.00 89.62 104 ARG A C 1
ATOM 811 O O . ARG A 1 104 ? -14.355 11.779 -5.811 1.00 89.62 104 ARG A O 1
ATOM 818 N N . ASN A 1 105 ? -13.445 10.961 -3.918 1.00 86.00 105 ASN A N 1
ATOM 819 C CA . ASN A 1 105 ? -12.201 11.715 -3.966 1.00 86.00 105 ASN A CA 1
ATOM 820 C C . ASN A 1 105 ? -11.011 10.819 -4.343 1.00 86.00 105 ASN A C 1
ATOM 822 O O . ASN A 1 105 ? -10.800 9.740 -3.788 1.00 86.00 105 ASN A O 1
ATOM 826 N N . GLU A 1 106 ? -10.168 11.307 -5.251 1.00 83.88 106 GLU A N 1
ATOM 827 C CA . GLU A 1 106 ? -8.937 10.629 -5.680 1.00 83.88 106 GLU A CA 1
ATOM 828 C C . GLU A 1 106 ? -7.905 10.442 -4.551 1.00 83.88 106 GLU A C 1
ATOM 830 O O . GLU A 1 106 ? -7.052 9.556 -4.625 1.00 83.88 106 GLU A O 1
ATOM 835 N N . ASN A 1 107 ? -8.010 11.234 -3.481 1.00 85.69 107 ASN A N 1
ATOM 836 C CA . ASN A 1 107 ? -7.163 11.155 -2.295 1.00 85.69 107 ASN A CA 1
ATOM 837 C C . ASN A 1 107 ? -7.656 10.118 -1.273 1.00 85.69 107 ASN A C 1
ATOM 839 O O . ASN A 1 107 ? -6.896 9.711 -0.392 1.00 85.69 107 ASN A O 1
ATOM 843 N N . THR A 1 108 ? -8.903 9.651 -1.368 1.00 91.31 108 THR A N 1
ATOM 844 C CA . THR A 1 108 ? -9.460 8.698 -0.397 1.00 91.31 108 THR A CA 1
ATOM 845 C C . THR A 1 108 ? -8.714 7.370 -0.387 1.00 91.31 108 THR A C 1
ATOM 847 O O . THR A 1 108 ? -8.336 6.940 0.705 1.00 91.31 108 THR A O 1
ATOM 850 N N . PRO A 1 109 ? -8.377 6.745 -1.536 1.00 94.06 109 PRO A N 1
ATOM 851 C CA . PRO A 1 109 ? -7.543 5.545 -1.542 1.00 94.06 109 PRO A CA 1
ATOM 852 C C . PRO A 1 109 ? -6.199 5.742 -0.853 1.00 94.06 109 PRO A C 1
ATOM 854 O O . PRO A 1 109 ? -5.727 4.848 -0.155 1.00 94.06 109 PRO A O 1
ATOM 857 N N . PHE A 1 110 ? -5.592 6.918 -0.997 1.00 90.56 110 PHE A N 1
ATOM 858 C CA . PHE A 1 110 ? -4.323 7.239 -0.356 1.00 90.56 110 PHE A CA 1
ATOM 859 C C . PHE A 1 110 ? -4.449 7.257 1.172 1.00 90.56 110 PHE A C 1
ATOM 861 O O . PHE A 1 110 ? -3.725 6.537 1.862 1.00 90.56 110 PHE A O 1
ATOM 868 N N . ILE A 1 111 ? -5.405 8.030 1.699 1.00 87.56 111 ILE A N 1
ATOM 869 C CA . ILE A 1 111 ? -5.655 8.144 3.145 1.00 87.56 111 ILE A CA 1
ATOM 870 C C . ILE A 1 111 ? -6.066 6.783 3.726 1.00 87.56 111 ILE A C 1
ATOM 872 O O . ILE A 1 111 ? -5.523 6.344 4.743 1.00 87.56 111 ILE A O 1
ATOM 876 N N . LEU A 1 112 ? -6.993 6.090 3.062 1.00 91.50 112 LEU A N 1
ATOM 877 C CA . LEU A 1 112 ? -7.519 4.807 3.516 1.00 91.50 112 LEU A CA 1
ATOM 878 C C . LEU A 1 112 ? -6.445 3.712 3.504 1.00 91.50 112 LEU A C 1
ATOM 880 O O . LEU A 1 112 ? -6.395 2.905 4.427 1.00 91.50 112 LEU A O 1
ATOM 884 N N . SER A 1 113 ? -5.529 3.710 2.532 1.00 91.38 113 SER A N 1
ATOM 885 C CA . SER A 1 113 ? -4.422 2.742 2.498 1.00 91.38 113 SER A CA 1
ATOM 886 C C . SER A 1 113 ? -3.492 2.882 3.699 1.00 91.38 113 SER A C 1
ATOM 888 O O . SER A 1 113 ? -3.067 1.890 4.290 1.00 91.38 113 SER A O 1
ATOM 890 N N . PHE A 1 114 ? -3.207 4.117 4.108 1.00 86.25 114 PHE A N 1
ATOM 891 C CA . PHE A 1 114 ? -2.482 4.356 5.346 1.00 86.25 114 PHE A CA 1
ATOM 892 C C . PHE A 1 114 ? -3.281 3.878 6.561 1.00 86.25 114 PHE A C 1
ATOM 894 O O . PHE A 1 114 ? -2.726 3.186 7.414 1.00 86.25 114 PHE A O 1
ATOM 901 N N . SER A 1 115 ? -4.581 4.178 6.612 1.00 87.06 115 SER A N 1
ATOM 902 C CA . SER A 1 115 ? -5.495 3.689 7.654 1.00 87.06 115 SER A CA 1
ATOM 903 C C . SER A 1 115 ? -5.473 2.165 7.802 1.00 87.06 115 SER A C 1
ATOM 905 O O . SER A 1 115 ? -5.391 1.647 8.913 1.00 87.06 115 SER A O 1
ATOM 907 N N . ILE A 1 116 ? -5.427 1.442 6.682 1.00 90.44 116 ILE A N 1
ATOM 908 C CA . ILE A 1 116 ? -5.315 -0.020 6.632 1.00 90.44 116 ILE A CA 1
ATOM 909 C C . ILE A 1 116 ? -3.979 -0.506 7.194 1.00 90.44 116 ILE A C 1
ATOM 911 O O . ILE A 1 116 ? -3.960 -1.412 8.026 1.00 90.44 116 ILE A O 1
ATOM 915 N N . CYS A 1 117 ? -2.859 0.099 6.785 1.00 84.06 117 CYS A N 1
ATOM 916 C CA . CYS A 1 117 ? -1.545 -0.237 7.341 1.00 84.06 117 CYS A CA 1
ATOM 917 C C . CYS A 1 117 ? -1.513 -0.041 8.862 1.00 84.06 117 CYS A C 1
ATOM 919 O O . CYS A 1 117 ? -0.933 -0.847 9.586 1.00 84.06 117 CYS A O 1
ATOM 921 N N . MET A 1 118 ? -2.162 1.016 9.344 1.00 80.44 118 MET A N 1
ATOM 922 C CA . MET A 1 118 ? -2.234 1.342 10.763 1.00 80.44 118 MET A CA 1
ATOM 923 C C . MET A 1 118 ? -3.122 0.378 11.537 1.00 80.44 118 MET A C 1
ATOM 925 O O . MET A 1 118 ? -2.715 -0.076 12.601 1.00 80.44 118 MET A O 1
ATOM 929 N N . LEU A 1 119 ? -4.270 -0.009 10.977 1.00 86.81 119 LEU A N 1
ATOM 930 C CA . LEU A 1 119 ? -5.106 -1.064 11.539 1.00 86.81 119 LEU A CA 1
ATOM 931 C C . LEU A 1 119 ? -4.364 -2.407 11.594 1.00 86.81 119 LEU A C 1
ATOM 933 O O . LEU A 1 119 ? -4.478 -3.122 12.580 1.00 86.81 119 LEU A O 1
ATOM 937 N N . ASN A 1 120 ? -3.587 -2.750 10.564 1.00 86.38 120 ASN A N 1
ATOM 938 C CA . ASN A 1 120 ? -2.802 -3.983 10.562 1.00 86.38 120 ASN A CA 1
ATOM 939 C C . ASN A 1 120 ? -1.769 -3.993 11.698 1.00 86.38 120 ASN A C 1
ATOM 941 O O . ASN A 1 120 ? -1.664 -4.974 12.430 1.00 86.38 120 ASN A O 1
ATOM 945 N N . THR A 1 121 ? -1.024 -2.897 11.861 1.00 79.69 121 THR A N 1
ATOM 946 C CA . THR A 1 121 ? -0.077 -2.757 12.975 1.00 79.69 121 THR A CA 1
ATOM 947 C C . THR A 1 121 ? -0.796 -2.800 14.320 1.00 79.69 121 THR A C 1
ATOM 949 O O . THR A 1 121 ? -0.336 -3.499 15.219 1.00 79.69 121 THR A O 1
ATOM 952 N N . ASP A 1 122 ? -1.930 -2.104 14.445 1.00 83.31 122 ASP A N 1
ATOM 953 C CA . ASP A 1 122 ? -2.771 -2.127 15.640 1.00 83.31 122 ASP A CA 1
ATOM 954 C C . ASP A 1 122 ? -3.161 -3.562 16.019 1.00 83.31 122 ASP A C 1
ATOM 956 O O . ASP A 1 122 ? -2.794 -4.048 17.089 1.00 83.31 122 ASP A O 1
ATOM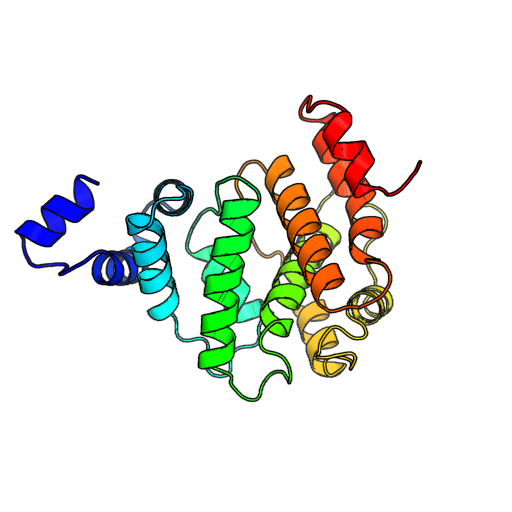 960 N N . ALA A 1 123 ? -3.806 -4.274 15.096 1.00 86.38 123 ALA A N 1
ATOM 961 C CA . ALA A 1 123 ? -4.370 -5.595 15.325 1.00 86.38 123 ALA A CA 1
ATOM 962 C C . ALA A 1 123 ? -3.314 -6.657 15.671 1.00 86.38 123 ALA A C 1
ATOM 964 O O . ALA A 1 123 ? -3.549 -7.482 16.554 1.00 86.38 123 ALA A O 1
ATOM 965 N N . HIS A 1 124 ? -2.146 -6.621 15.018 1.00 83.25 124 HIS A N 1
ATOM 966 C CA . HIS A 1 124 ? -1.177 -7.728 15.056 1.00 83.25 124 HIS A CA 1
ATOM 967 C C . HIS A 1 124 ? 0.091 -7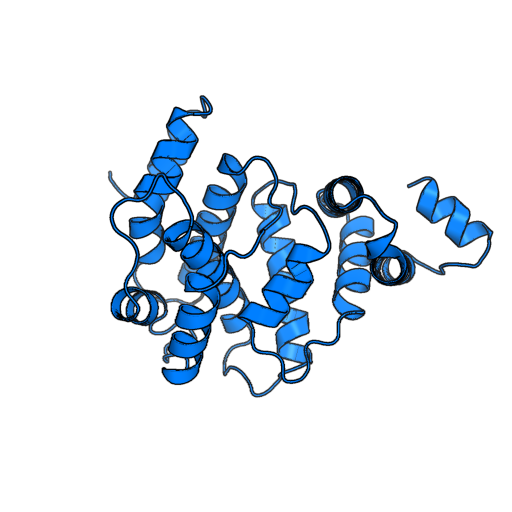.447 15.868 1.00 83.25 124 HIS A C 1
ATOM 969 O O . HIS A 1 124 ? 0.809 -8.386 16.209 1.00 83.25 124 HIS A O 1
ATOM 975 N N . SER A 1 125 ? 0.377 -6.192 16.231 1.00 78.38 125 SER A N 1
ATOM 976 C CA . SER A 1 125 ? 1.542 -5.888 17.072 1.00 78.38 125 SER A CA 1
ATOM 977 C C . SER A 1 125 ? 1.358 -6.443 18.491 1.00 78.38 125 SER A C 1
ATOM 979 O O . SER A 1 125 ? 0.348 -6.140 19.132 1.00 78.38 125 SER A O 1
ATOM 981 N N . PRO A 1 126 ? 2.328 -7.190 19.045 1.00 76.75 126 PRO A N 1
ATOM 982 C CA . PRO A 1 126 ? 2.264 -7.655 20.430 1.00 76.75 126 PRO A CA 1
ATOM 983 C C . PRO A 1 126 ? 2.441 -6.520 21.453 1.00 76.75 126 PRO A C 1
ATOM 985 O O . PRO A 1 126 ? 2.177 -6.728 22.629 1.00 76.75 126 PRO A O 1
ATOM 988 N N . HIS A 1 127 ? 2.873 -5.327 21.027 1.00 73.44 127 HIS A N 1
ATOM 989 C CA . HIS A 1 127 ? 3.133 -4.174 21.903 1.00 73.44 127 HIS A CA 1
ATOM 990 C C . HIS A 1 127 ? 1.909 -3.277 22.140 1.00 73.44 127 HIS A C 1
ATOM 992 O O . HIS A 1 127 ? 2.025 -2.224 22.760 1.00 73.44 127 HIS A O 1
ATOM 998 N N . ILE A 1 128 ? 0.746 -3.648 21.603 1.00 73.69 128 ILE A N 1
ATOM 999 C CA . ILE A 1 128 ? -0.488 -2.871 21.730 1.00 73.69 128 ILE A CA 1
ATOM 1000 C C . ILE A 1 128 ? -1.508 -3.737 22.450 1.00 73.69 128 ILE A C 1
ATOM 1002 O O . ILE A 1 128 ? -2.052 -4.668 21.857 1.00 73.69 128 ILE A O 1
ATOM 1006 N N . ASP A 1 129 ? -1.782 -3.413 23.707 1.00 76.94 129 ASP A N 1
ATOM 1007 C CA . ASP A 1 129 ? -2.717 -4.190 24.523 1.00 76.94 129 ASP A CA 1
ATOM 1008 C C . ASP A 1 129 ? -4.176 -3.895 24.159 1.00 76.94 129 ASP A C 1
ATOM 1010 O O . ASP A 1 129 ? -5.004 -4.797 24.040 1.00 76.94 129 ASP A O 1
ATOM 1014 N N . THR A 1 130 ? -4.501 -2.615 23.950 1.00 85.56 130 THR A N 1
ATOM 1015 C CA . THR A 1 130 ? -5.861 -2.178 23.607 1.00 85.56 130 THR A CA 1
ATOM 1016 C C . THR A 1 130 ? -5.982 -1.977 22.105 1.00 85.56 130 THR A C 1
ATOM 1018 O O . THR A 1 130 ? -5.562 -0.948 21.578 1.00 85.56 130 THR A O 1
ATOM 1021 N N . LYS A 1 131 ? -6.567 -2.969 21.432 1.00 86.00 131 LYS A N 1
ATOM 1022 C CA . LYS A 1 131 ? -6.797 -2.959 19.984 1.00 86.00 131 LYS A CA 1
ATOM 1023 C C . LYS A 1 131 ? -7.933 -2.020 19.588 1.00 86.00 131 LYS A C 1
ATOM 1025 O O . LYS A 1 131 ? -8.915 -1.868 20.315 1.00 86.00 131 LYS A O 1
ATOM 1030 N N . MET A 1 132 ? -7.823 -1.442 18.401 1.00 87.00 132 MET A N 1
ATOM 1031 C CA . MET A 1 132 ? -8.855 -0.640 17.759 1.00 87.00 132 MET A CA 1
ATOM 1032 C C . MET A 1 132 ? -10.093 -1.496 17.480 1.00 87.00 132 MET A C 1
ATOM 1034 O O . MET A 1 132 ? -10.019 -2.512 16.786 1.00 87.00 132 MET A O 1
ATOM 1038 N N . SER A 1 133 ? -11.256 -1.081 17.984 1.00 93.88 133 SER A N 1
ATOM 1039 C CA . SER A 1 133 ? -12.527 -1.721 17.628 1.00 93.88 133 SER A CA 1
ATOM 1040 C C . SER A 1 133 ? -12.987 -1.305 16.225 1.00 93.88 133 SER A C 1
ATOM 1042 O O . SER A 1 133 ? -12.550 -0.283 15.694 1.00 93.88 133 SER A O 1
ATOM 1044 N N . LEU A 1 134 ? -13.934 -2.039 15.631 1.00 95.38 134 LEU A N 1
ATOM 1045 C CA . LEU A 1 134 ? -14.563 -1.626 14.368 1.00 95.38 134 LEU A CA 1
ATOM 1046 C C . LEU A 1 134 ? -15.169 -0.215 14.469 1.00 95.38 134 LEU A C 1
ATOM 1048 O O . LEU A 1 134 ? -15.030 0.587 13.550 1.00 95.38 134 LEU A O 1
ATOM 1052 N N . ALA A 1 135 ? -15.818 0.104 15.592 1.00 93.19 135 ALA A N 1
ATOM 1053 C CA . ALA A 1 135 ? -16.406 1.423 15.814 1.00 93.19 135 ALA A CA 1
ATOM 1054 C C . ALA A 1 135 ? -15.336 2.525 15.860 1.00 93.19 135 ALA A C 1
ATOM 1056 O O . ALA A 1 135 ? -15.548 3.619 15.335 1.00 93.19 135 ALA A O 1
ATOM 1057 N N . ASP A 1 136 ? -14.174 2.229 16.447 1.00 90.75 136 ASP A N 1
ATOM 1058 C CA . ASP A 1 136 ? -13.034 3.141 16.431 1.00 90.75 136 ASP A CA 1
ATOM 1059 C C . ASP A 1 136 ? -12.483 3.304 15.016 1.00 90.75 136 ASP A C 1
ATOM 1061 O O . ASP A 1 136 ? -12.256 4.432 14.593 1.00 90.75 136 ASP A O 1
ATOM 1065 N N . PHE A 1 137 ? -12.333 2.213 14.260 1.00 91.31 137 PHE A N 1
ATOM 1066 C CA . PHE A 1 137 ? -11.860 2.265 12.878 1.00 91.31 137 PHE A CA 1
ATOM 1067 C C . PHE A 1 137 ? -12.787 3.098 11.986 1.00 91.31 137 PHE A C 1
ATOM 1069 O O . PHE A 1 137 ? -12.308 3.963 11.255 1.00 91.31 137 PHE A O 1
ATOM 1076 N N . VAL A 1 138 ? -14.106 2.912 12.087 1.00 91.88 138 VAL A N 1
ATOM 1077 C CA . VAL A 1 138 ? -15.087 3.723 11.348 1.00 91.88 138 VAL A CA 1
ATOM 1078 C C . VAL A 1 138 ? -14.966 5.197 11.731 1.00 91.88 138 VAL A C 1
ATOM 1080 O O . VAL A 1 138 ? -14.798 6.045 10.860 1.00 91.88 138 VAL A O 1
ATOM 1083 N N . ARG A 1 139 ? -14.946 5.509 13.032 1.00 88.69 139 ARG A N 1
ATOM 1084 C CA . ARG A 1 139 ? -14.808 6.888 13.524 1.00 88.69 139 ARG A CA 1
ATOM 1085 C C . ARG A 1 139 ? -13.495 7.543 13.084 1.00 88.69 139 ARG A C 1
ATOM 1087 O O . ARG A 1 139 ? -13.475 8.728 12.770 1.00 88.69 139 ARG A O 1
ATOM 1094 N N . ASN A 1 140 ? -12.399 6.788 13.051 1.00 85.12 140 ASN A N 1
ATOM 1095 C CA . ASN A 1 140 ? -11.085 7.281 12.637 1.00 85.12 140 ASN A CA 1
ATOM 1096 C C . ASN A 1 140 ? -11.030 7.630 11.139 1.00 85.12 140 ASN A C 1
ATOM 1098 O O . ASN A 1 140 ? -10.211 8.459 10.742 1.00 85.12 140 ASN A O 1
ATOM 1102 N N . ASN A 1 141 ? -11.902 7.021 10.330 1.00 88.06 141 ASN A N 1
ATOM 1103 C CA . ASN A 1 141 ? -12.030 7.246 8.890 1.00 88.06 141 A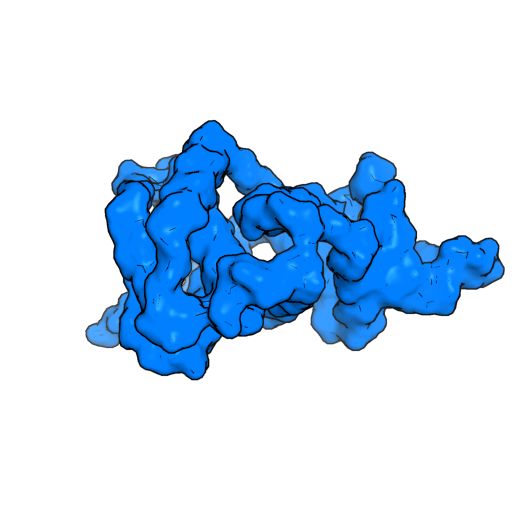SN A CA 1
ATOM 1104 C C . ASN A 1 141 ? -13.246 8.111 8.520 1.00 88.06 141 ASN A C 1
ATOM 1106 O O . ASN A 1 141 ? -13.580 8.209 7.342 1.00 88.06 141 ASN A O 1
ATOM 1110 N N . ALA A 1 142 ? -13.902 8.750 9.490 1.00 88.19 142 ALA A N 1
ATOM 1111 C CA . ALA A 1 142 ? -15.011 9.647 9.199 1.00 88.19 142 ALA A CA 1
ATOM 1112 C C . ALA A 1 142 ? -14.539 10.865 8.379 1.00 88.19 142 ALA A C 1
ATOM 1114 O O . ALA A 1 142 ? -13.480 11.445 8.665 1.00 88.19 142 ALA A O 1
ATOM 1115 N N . GLY A 1 143 ? -15.323 11.236 7.367 1.00 86.50 143 GLY A N 1
ATOM 1116 C CA . GLY A 1 143 ? -15.102 12.400 6.508 1.00 86.50 143 GLY A CA 1
ATOM 1117 C C . GLY A 1 143 ? -13.936 12.297 5.516 1.00 86.50 143 GLY A C 1
ATOM 1118 O O . GLY A 1 143 ? -13.537 13.316 4.952 1.00 86.50 143 GLY A O 1
ATOM 1119 N N . ILE A 1 144 ? -13.325 11.118 5.323 1.00 86.75 144 ILE A N 1
ATOM 1120 C CA . ILE A 1 144 ? -12.141 10.982 4.449 1.00 86.75 144 ILE A CA 1
ATOM 1121 C C . ILE A 1 144 ? -12.470 10.985 2.947 1.00 86.75 144 ILE A C 1
ATOM 1123 O O . ILE A 1 144 ? -11.542 10.990 2.136 1.00 86.75 144 ILE A O 1
ATOM 1127 N N . ASP A 1 145 ? -13.748 10.949 2.567 1.00 88.31 145 ASP A N 1
ATOM 1128 C CA . ASP A 1 145 ? -14.204 10.947 1.173 1.00 88.31 145 ASP A CA 1
ATOM 1129 C C . ASP A 1 145 ? -14.881 12.273 0.813 1.00 88.31 145 ASP A C 1
ATOM 1131 O O . ASP A 1 145 ? -16.096 12.368 0.685 1.00 88.31 145 ASP A O 1
ATOM 1135 N N . ASP A 1 146 ? -14.063 13.323 0.675 1.00 82.81 146 ASP A N 1
ATOM 1136 C CA . ASP A 1 146 ? -14.504 14.697 0.373 1.00 82.81 146 ASP A CA 1
ATOM 1137 C C . ASP A 1 146 ? -15.390 15.333 1.460 1.00 82.81 146 ASP A C 1
ATOM 1139 O O . ASP A 1 146 ? -16.354 16.040 1.178 1.00 82.81 146 ASP A O 1
ATOM 1143 N N . GLY A 1 147 ? -15.079 15.055 2.730 1.00 80.25 147 GLY A N 1
ATOM 1144 C CA . GLY A 1 147 ? -15.889 15.492 3.870 1.00 80.25 147 GLY A CA 1
ATOM 1145 C C . GLY A 1 147 ? -17.057 14.556 4.191 1.00 80.25 147 GLY A C 1
ATOM 1146 O O . GLY A 1 147 ? -17.639 14.687 5.265 1.00 80.25 147 GLY A O 1
ATOM 1147 N N . GLU A 1 148 ? -17.336 13.580 3.325 1.00 86.31 148 GLU A N 1
ATOM 1148 C CA . GLU A 1 148 ? -18.294 12.498 3.555 1.00 86.31 148 GLU A CA 1
ATOM 1149 C C . GLU A 1 148 ? -17.596 11.218 4.045 1.00 86.31 148 GLU A C 1
ATOM 1151 O O . GLU A 1 148 ? -16.368 11.060 3.980 1.00 86.31 148 GLU A O 1
ATOM 1156 N N . ASP A 1 149 ? -18.396 10.280 4.547 1.00 88.81 149 ASP A N 1
ATOM 1157 C CA . ASP A 1 149 ? -17.917 8.990 5.033 1.00 88.81 149 ASP A CA 1
ATOM 1158 C C . ASP A 1 149 ? -17.777 7.968 3.897 1.00 88.81 149 ASP A C 1
ATOM 1160 O O . ASP A 1 149 ? -18.643 7.834 3.030 1.00 88.81 149 ASP A O 1
ATOM 1164 N N . VAL A 1 150 ? -16.711 7.163 3.954 1.00 91.94 150 VAL A N 1
ATOM 1165 C CA . VAL A 1 150 ? -16.616 5.939 3.145 1.00 91.94 150 VAL A CA 1
ATOM 1166 C C . VAL A 1 150 ? -17.767 4.999 3.531 1.00 91.94 150 VAL A C 1
ATOM 1168 O O . VAL A 1 150 ? -18.040 4.858 4.729 1.00 91.94 150 VAL A O 1
ATOM 1171 N N . PRO A 1 151 ? -18.417 4.306 2.570 1.00 92.31 151 PRO A N 1
ATOM 1172 C CA . PRO A 1 151 ? -19.521 3.400 2.867 1.00 92.31 151 PRO A CA 1
ATOM 1173 C C . PRO A 1 151 ? -19.204 2.434 4.027 1.00 92.31 151 PRO A C 1
ATOM 1175 O O . PRO A 1 151 ? -18.167 1.760 3.991 1.00 92.31 151 PRO A O 1
ATOM 1178 N N . PRO A 1 152 ? -20.084 2.313 5.042 1.00 90.44 152 PRO A N 1
ATOM 1179 C CA . PRO A 1 152 ? -19.801 1.528 6.246 1.00 90.44 152 PRO A CA 1
ATOM 1180 C C . PRO A 1 152 ? -19.437 0.066 5.976 1.00 90.44 152 PRO A C 1
ATOM 1182 O O . PRO A 1 152 ? -18.593 -0.496 6.673 1.00 90.44 152 PRO A O 1
ATOM 1185 N N . ASP A 1 153 ? -20.032 -0.542 4.949 1.00 93.88 153 ASP A N 1
ATOM 1186 C CA . ASP A 1 153 ? -19.757 -1.931 4.569 1.00 93.88 153 ASP A CA 1
ATOM 1187 C C . ASP A 1 153 ? -18.342 -2.114 4.007 1.00 93.88 153 ASP A C 1
ATOM 1189 O O . ASP A 1 153 ? -17.712 -3.144 4.249 1.00 93.88 153 ASP A O 1
ATOM 1193 N N . VAL A 1 154 ? -17.797 -1.097 3.328 1.00 95.19 154 VAL A N 1
ATOM 1194 C CA . VAL A 1 154 ? -16.405 -1.104 2.858 1.00 95.19 154 VAL A CA 1
ATOM 1195 C C . VAL A 1 154 ? -15.460 -1.073 4.057 1.00 95.19 154 VAL A C 1
ATOM 1197 O O . VAL A 1 154 ? -14.579 -1.925 4.158 1.00 95.19 154 VAL A O 1
ATOM 1200 N N . LEU A 1 155 ? -15.671 -0.148 5.002 1.00 96.00 155 LEU A N 1
ATOM 1201 C CA . LEU A 1 155 ? -14.840 -0.041 6.209 1.00 96.00 155 LEU A CA 1
ATOM 1202 C C . LEU A 1 155 ? -14.937 -1.291 7.093 1.00 96.00 155 LEU A C 1
ATOM 1204 O O . LEU A 1 155 ? -13.923 -1.751 7.617 1.00 96.00 155 LEU A O 1
ATOM 1208 N N . ARG A 1 156 ? -16.134 -1.870 7.228 1.00 97.31 156 ARG A N 1
ATOM 1209 C CA . ARG A 1 156 ? -16.351 -3.133 7.942 1.00 97.31 156 ARG A CA 1
ATOM 1210 C C . ARG A 1 156 ? -15.607 -4.287 7.282 1.00 97.31 156 ARG A C 1
ATOM 1212 O O . ARG A 1 156 ? -14.867 -4.984 7.968 1.00 97.31 156 ARG A O 1
ATOM 1219 N N . GLY A 1 157 ? -15.760 -4.462 5.969 1.00 97.50 157 GLY A N 1
ATOM 1220 C CA . GLY A 1 157 ? -15.096 -5.539 5.236 1.00 97.50 157 GLY A CA 1
ATOM 1221 C C . GLY A 1 157 ? -13.572 -5.438 5.310 1.00 97.50 157 GLY A C 1
ATOM 1222 O O . GLY A 1 157 ? -12.899 -6.440 5.545 1.00 97.50 157 GLY A O 1
ATOM 1223 N N . VAL A 1 158 ? -13.037 -4.220 5.184 1.00 97.00 158 VAL A N 1
ATOM 1224 C CA . VAL A 1 158 ? -11.615 -3.931 5.413 1.00 97.00 158 VAL A CA 1
ATOM 1225 C C . VAL A 1 158 ? -11.209 -4.348 6.827 1.00 97.00 158 VAL A C 1
ATOM 1227 O O . VAL A 1 158 ? -10.255 -5.104 6.992 1.00 97.00 158 VAL A O 1
ATOM 1230 N N . TYR A 1 159 ? -11.944 -3.902 7.850 1.00 96.94 159 TYR A N 1
ATOM 1231 C CA . TYR A 1 159 ? -11.609 -4.196 9.241 1.00 96.94 159 TYR A CA 1
ATOM 1232 C C . TYR A 1 159 ? -11.565 -5.698 9.523 1.00 96.94 159 TYR A C 1
ATOM 1234 O O . TYR A 1 159 ? -10.590 -6.200 10.084 1.00 96.94 159 TYR A O 1
ATOM 1242 N N . GLU A 1 160 ? -12.594 -6.427 9.098 1.00 97.12 160 GLU A N 1
ATOM 1243 C CA . GLU A 1 160 ? -12.708 -7.870 9.306 1.00 97.12 160 GLU A CA 1
ATOM 1244 C C . GLU A 1 160 ? -11.569 -8.631 8.611 1.00 97.12 160 GLU A C 1
ATOM 1246 O O . GLU A 1 160 ? -10.927 -9.474 9.237 1.00 97.12 160 GLU A O 1
ATOM 1251 N N . ARG A 1 161 ? -11.243 -8.305 7.352 1.00 96.62 161 ARG A N 1
ATOM 1252 C CA . ARG A 1 161 ? -10.157 -8.980 6.618 1.00 96.62 161 ARG A CA 1
ATOM 1253 C C . ARG A 1 161 ? -8.770 -8.670 7.178 1.00 96.62 161 ARG A C 1
ATOM 1255 O O . ARG A 1 161 ? -7.941 -9.579 7.261 1.00 96.62 161 ARG A O 1
ATOM 1262 N N . VAL A 1 162 ? -8.510 -7.416 7.553 1.00 93.56 162 VAL A N 1
ATOM 1263 C CA . VAL A 1 162 ? -7.219 -6.988 8.121 1.00 93.56 162 VAL A CA 1
ATOM 1264 C C . VAL A 1 162 ? -6.996 -7.625 9.491 1.00 93.56 162 VAL A C 1
ATOM 1266 O O . VAL A 1 162 ? -5.919 -8.153 9.758 1.00 93.56 162 VAL A O 1
ATOM 1269 N N . THR A 1 163 ? -8.004 -7.610 10.365 1.00 94.38 163 THR A N 1
ATOM 1270 C CA . THR A 1 163 ? -7.886 -8.165 11.725 1.00 94.38 163 THR A CA 1
ATOM 1271 C C . THR A 1 163 ? -7.846 -9.692 11.734 1.00 94.38 163 THR A C 1
ATOM 1273 O O . THR A 1 163 ? -7.129 -10.271 12.546 1.00 94.38 163 THR A O 1
ATOM 1276 N N . ALA A 1 164 ? -8.540 -10.359 10.806 1.00 94.38 164 ALA A N 1
ATOM 1277 C CA . ALA A 1 164 ? -8.531 -11.818 10.709 1.00 94.38 164 ALA A CA 1
ATOM 1278 C C . ALA A 1 164 ? -7.201 -12.392 10.196 1.00 94.38 164 ALA A C 1
ATOM 1280 O O . ALA A 1 164 ? -6.839 -13.518 10.539 1.00 94.38 164 ALA A O 1
ATOM 1281 N N . SER A 1 165 ? -6.472 -11.655 9.354 1.00 88.81 165 SER A N 1
ATOM 1282 C CA . SER A 1 165 ? -5.216 -12.124 8.776 1.00 88.81 165 SER A CA 1
ATOM 1283 C C . SER A 1 165 ? -4.193 -11.005 8.715 1.00 88.81 165 SER A C 1
ATOM 1285 O O . SER A 1 165 ? -4.315 -10.109 7.887 1.00 88.81 165 SER A O 1
ATOM 1287 N N . GLU A 1 166 ? -3.087 -11.178 9.438 1.00 82.19 166 GLU A N 1
ATOM 1288 C CA . GLU A 1 166 ? -1.942 -10.276 9.349 1.00 82.19 166 GLU A CA 1
ATOM 1289 C C . GLU A 1 166 ? -1.475 -10.108 7.898 1.00 82.19 166 GLU A C 1
ATOM 1291 O O . GLU A 1 166 ? -1.200 -11.064 7.149 1.00 82.19 166 GLU A O 1
ATOM 1296 N N . TYR A 1 167 ? -1.372 -8.853 7.484 1.00 78.50 167 TYR A N 1
ATOM 1297 C CA . TYR A 1 167 ? -0.668 -8.485 6.278 1.00 78.50 167 TYR A CA 1
ATOM 1298 C C . TYR A 1 167 ? 0.800 -8.425 6.651 1.00 78.50 167 TYR A C 1
ATOM 1300 O O . TYR A 1 167 ? 1.219 -7.597 7.456 1.00 78.50 167 TYR A O 1
ATOM 1308 N N . LYS A 1 168 ? 1.602 -9.300 6.037 1.00 70.56 168 LYS A N 1
ATOM 1309 C CA . LYS A 1 168 ? 3.063 -9.230 6.121 1.00 70.56 168 LYS A CA 1
ATOM 1310 C C . LYS A 1 168 ? 3.540 -8.019 5.325 1.00 70.56 168 LYS A C 1
ATOM 1312 O O . LYS A 1 168 ? 4.115 -8.171 4.246 1.00 70.56 168 LYS A O 1
ATOM 1317 N N . LEU A 1 169 ? 3.250 -6.828 5.841 1.00 63.59 169 LEU A N 1
ATOM 1318 C CA . LEU A 1 169 ? 3.752 -5.564 5.344 1.00 63.59 169 LEU A CA 1
ATOM 1319 C C . LEU A 1 169 ? 5.262 -5.648 5.500 1.00 63.59 169 LEU A C 1
ATOM 1321 O O . LEU A 1 169 ? 5.794 -5.592 6.607 1.00 63.59 169 LEU A O 1
ATOM 1325 N N . ARG A 1 170 ? 5.978 -5.874 4.398 1.00 63.28 170 ARG A N 1
ATOM 1326 C CA . ARG A 1 170 ? 7.434 -5.995 4.453 1.00 63.28 170 ARG A CA 1
ATOM 1327 C C . ARG A 1 170 ? 8.061 -4.607 4.510 1.00 63.28 170 ARG A C 1
ATOM 1329 O O . ARG A 1 170 ? 8.908 -4.271 3.697 1.00 63.28 170 ARG A O 1
ATOM 1336 N N . LEU A 1 171 ? 7.617 -3.776 5.435 1.00 56.78 171 LEU A N 1
ATOM 1337 C CA . LEU A 1 171 ? 8.227 -2.481 5.666 1.00 56.78 171 LEU A CA 1
ATOM 1338 C C . LEU A 1 171 ? 9.669 -2.714 6.163 1.00 56.78 171 LEU A C 1
ATOM 1340 O O . LEU A 1 171 ? 9.971 -3.755 6.756 1.00 56.78 171 LEU A O 1
ATOM 1344 N N . GLY A 1 172 ? 10.589 -1.798 5.852 1.00 50.22 172 GLY A N 1
ATOM 1345 C CA . GLY A 1 172 ? 11.929 -1.749 6.454 1.00 50.22 172 GLY A CA 1
ATOM 1346 C C . GLY A 1 172 ? 11.858 -1.617 7.979 1.00 50.22 172 GLY A C 1
ATOM 1347 O O . GLY A 1 172 ? 10.749 -1.674 8.500 1.00 50.22 172 GLY A O 1
ATOM 1348 N N . PR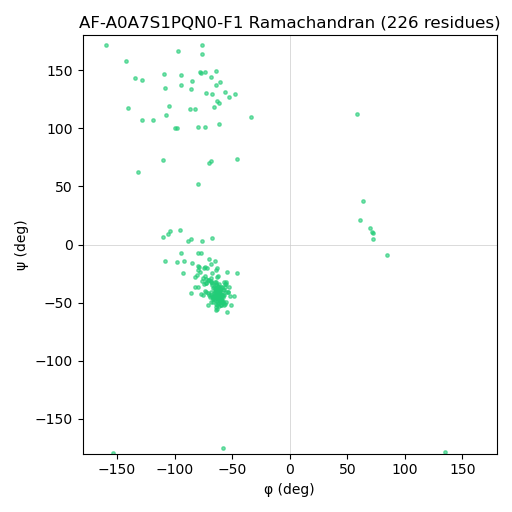O A 1 173 ? 12.995 -1.464 8.696 1.00 48.47 173 PRO A N 1
ATOM 1349 C CA . PRO A 1 173 ? 13.045 -1.438 10.166 1.00 48.47 173 PRO A CA 1
ATOM 1350 C C . PRO A 1 173 ? 11.780 -0.798 10.753 1.00 48.47 173 PRO A C 1
ATOM 1352 O O . PRO A 1 173 ? 11.523 0.381 10.488 1.00 48.47 173 PRO A O 1
ATOM 1355 N N . ALA A 1 174 ? 10.951 -1.641 11.389 1.00 48.44 174 ALA A N 1
ATOM 1356 C CA . ALA A 1 174 ? 9.504 -1.446 11.595 1.00 48.44 174 ALA A CA 1
ATOM 1357 C C . ALA A 1 174 ? 9.158 -0.109 12.272 1.00 48.44 174 ALA A C 1
ATOM 1359 O O . ALA A 1 174 ? 8.091 0.469 12.068 1.00 48.44 174 ALA A O 1
ATOM 1360 N N . ASP A 1 175 ? 10.148 0.395 12.981 1.00 50.00 175 ASP A N 1
ATOM 1361 C CA . ASP A 1 175 ? 10.201 1.603 13.764 1.00 50.00 175 ASP A CA 1
ATOM 1362 C C . ASP A 1 175 ? 10.017 2.886 12.935 1.00 50.00 175 ASP A C 1
ATOM 1364 O O . ASP A 1 175 ? 9.084 3.667 13.138 1.00 50.00 175 ASP A O 1
ATOM 1368 N N . HIS A 1 176 ? 10.839 3.081 11.904 1.00 53.41 176 HIS A N 1
ATOM 1369 C CA . HIS A 1 176 ? 10.742 4.272 11.055 1.00 53.41 176 HIS A CA 1
ATOM 1370 C C . HIS A 1 176 ? 9.520 4.229 10.137 1.00 53.41 176 HIS A C 1
ATOM 1372 O O . HIS A 1 176 ? 8.980 5.270 9.765 1.00 53.41 176 HIS A O 1
ATOM 1378 N N . ALA A 1 177 ? 9.084 3.030 9.752 1.00 57.03 177 ALA A N 1
ATOM 1379 C CA . ALA A 1 177 ? 8.018 2.863 8.780 1.00 57.03 177 ALA A CA 1
ATOM 1380 C C . ALA A 1 177 ? 6.637 3.160 9.374 1.00 57.03 177 ALA A C 1
ATOM 1382 O O . ALA A 1 177 ? 5.852 3.863 8.742 1.00 57.03 177 ALA A O 1
ATOM 1383 N N . ALA A 1 178 ? 6.348 2.686 10.591 1.00 62.09 178 ALA A N 1
ATOM 1384 C CA . ALA A 1 178 ? 5.098 3.013 11.275 1.00 62.09 178 ALA A CA 1
ATOM 1385 C C . ALA A 1 178 ? 4.988 4.526 11.537 1.00 62.09 178 ALA A C 1
ATOM 1387 O O . ALA A 1 178 ? 3.956 5.131 11.242 1.00 62.09 178 ALA A O 1
ATOM 1388 N N . ALA A 1 179 ? 6.083 5.149 11.989 1.00 63.44 179 ALA A N 1
ATOM 1389 C CA . ALA A 1 179 ? 6.181 6.596 12.177 1.00 63.44 179 ALA A CA 1
ATOM 1390 C C . ALA A 1 179 ? 5.962 7.375 10.867 1.00 63.44 179 ALA A C 1
ATOM 1392 O O . ALA A 1 179 ? 5.195 8.335 10.823 1.00 63.44 179 ALA A O 1
ATOM 1393 N N . ALA A 1 180 ? 6.597 6.935 9.778 1.00 68.31 180 ALA A N 1
ATOM 1394 C CA . ALA A 1 180 ? 6.458 7.529 8.452 1.00 68.31 180 ALA A CA 1
ATOM 1395 C C . ALA A 1 180 ? 5.029 7.436 7.899 1.00 68.31 180 ALA A C 1
ATOM 1397 O O . ALA A 1 180 ? 4.516 8.405 7.337 1.00 68.31 180 ALA A O 1
ATOM 1398 N N . VAL A 1 181 ? 4.388 6.276 8.061 1.00 70.69 181 VAL A N 1
ATOM 1399 C CA . VAL A 1 181 ? 2.994 6.026 7.666 1.00 70.69 181 VAL A CA 1
ATOM 1400 C C . VAL A 1 181 ? 2.061 6.966 8.425 1.00 70.69 181 VAL A C 1
ATOM 1402 O O . VAL A 1 181 ? 1.247 7.655 7.812 1.00 70.69 181 VAL A O 1
ATOM 1405 N N . ALA A 1 182 ? 2.234 7.048 9.743 1.00 70.25 182 ALA A N 1
ATOM 1406 C CA . ALA A 1 182 ? 1.462 7.920 10.615 1.00 70.25 182 ALA A CA 1
ATOM 1407 C C . ALA A 1 182 ? 1.619 9.406 10.224 1.00 70.25 182 ALA A C 1
ATOM 1409 O O . ALA A 1 182 ? 0.624 10.103 10.013 1.00 70.25 182 ALA A O 1
ATOM 1410 N N . ALA A 1 183 ? 2.857 9.876 10.036 1.00 71.19 183 ALA A N 1
ATOM 1411 C CA . ALA A 1 183 ? 3.154 11.248 9.621 1.00 71.19 183 ALA A CA 1
ATOM 1412 C C . ALA A 1 183 ? 2.582 11.598 8.233 1.00 71.19 183 ALA A C 1
ATOM 1414 O O . ALA A 1 183 ? 2.034 12.686 8.047 1.00 71.19 183 ALA A O 1
ATOM 1415 N N . SER A 1 184 ? 2.660 10.677 7.268 1.00 74.94 184 SER A N 1
ATOM 1416 C CA . SER A 1 184 ? 2.134 10.897 5.910 1.00 74.94 184 SER A CA 1
ATOM 1417 C C . SER A 1 184 ? 0.606 10.988 5.914 1.00 74.94 184 SER A C 1
ATOM 1419 O O . SER A 1 184 ? 0.032 11.918 5.344 1.00 74.94 184 SER A O 1
ATOM 1421 N N . ALA A 1 185 ? -0.061 10.077 6.630 1.00 74.19 185 ALA A N 1
ATOM 1422 C CA . ALA A 1 185 ? -1.512 10.099 6.796 1.00 74.19 185 ALA A CA 1
ATOM 1423 C C . ALA A 1 185 ? -1.990 11.409 7.436 1.00 74.19 185 ALA A C 1
ATOM 1425 O O . ALA A 1 185 ? -2.956 12.020 6.978 1.00 74.19 185 ALA A O 1
ATOM 1426 N N . ALA A 1 186 ? -1.273 11.863 8.465 1.00 71.62 186 ALA A N 1
ATOM 1427 C CA . ALA A 1 186 ? -1.542 13.114 9.152 1.00 71.62 186 ALA A CA 1
ATOM 1428 C C . ALA A 1 186 ? -1.450 14.329 8.220 1.00 71.62 186 ALA A C 1
ATOM 1430 O O . ALA A 1 186 ? -2.394 15.117 8.125 1.00 71.62 186 ALA A O 1
ATOM 1431 N N . ALA A 1 187 ? -0.338 14.453 7.493 1.00 74.56 187 ALA A N 1
ATOM 1432 C CA . ALA A 1 187 ? -0.108 15.559 6.570 1.00 74.56 187 ALA A CA 1
ATOM 1433 C C . ALA A 1 187 ? -1.171 15.617 5.463 1.00 74.56 187 ALA A C 1
ATOM 1435 O O . ALA A 1 187 ? -1.631 16.698 5.089 1.00 74.56 187 ALA A O 1
ATOM 1436 N N . HIS A 1 188 ? -1.590 14.462 4.948 1.00 73.69 188 HIS A N 1
ATOM 1437 C CA . HIS A 1 188 ? -2.585 14.397 3.884 1.00 73.69 188 HIS A CA 1
ATOM 1438 C C . HIS A 1 188 ? -3.997 14.712 4.389 1.00 73.69 188 HIS A C 1
ATOM 1440 O O . HIS A 1 188 ? -4.732 15.470 3.758 1.00 73.69 188 HIS A O 1
ATOM 1446 N N . ARG A 1 189 ? -4.352 14.216 5.578 1.00 71.88 189 ARG A N 1
ATOM 1447 C CA . ARG A 1 189 ? -5.638 14.503 6.224 1.00 71.88 189 ARG A CA 1
ATOM 1448 C C . ARG A 1 189 ? -5.794 15.987 6.581 1.00 71.88 189 ARG A C 1
ATOM 1450 O O . ARG A 1 189 ? -6.891 16.528 6.452 1.00 71.88 189 ARG A O 1
ATOM 1457 N N . ALA A 1 190 ? -4.697 16.647 6.962 1.00 72.69 190 ALA A N 1
ATOM 1458 C CA . ALA A 1 190 ? -4.663 18.092 7.179 1.00 72.69 190 ALA A CA 1
ATOM 1459 C C . ALA A 1 190 ? -4.902 18.884 5.880 1.00 72.69 190 ALA A C 1
ATOM 1461 O O . ALA A 1 190 ? -5.656 19.854 5.887 1.00 72.69 190 ALA A O 1
ATOM 1462 N N . LYS A 1 191 ? -4.322 18.453 4.749 1.00 72.50 191 LYS A N 1
ATOM 1463 C CA . LYS A 1 191 ? -4.579 19.067 3.430 1.00 72.50 191 LYS A CA 1
ATOM 1464 C C . LYS A 1 191 ? -6.030 18.907 2.971 1.00 72.50 191 LYS A C 1
ATOM 1466 O O . LYS A 1 191 ? -6.547 19.801 2.315 1.00 72.50 191 LYS A O 1
ATOM 1471 N N . ALA A 1 192 ? -6.683 17.810 3.349 1.00 68.06 192 ALA A N 1
ATOM 1472 C CA . ALA A 1 192 ? -8.096 17.561 3.065 1.00 68.06 192 ALA A CA 1
ATOM 1473 C C . ALA A 1 192 ? -9.069 18.368 3.956 1.00 68.06 192 ALA A C 1
ATOM 1475 O O . ALA A 1 192 ? -10.276 18.186 3.857 1.00 68.06 192 ALA A O 1
ATOM 1476 N N . GLY A 1 193 ? -8.581 19.242 4.849 1.00 64.69 193 GLY A N 1
ATOM 1477 C CA . GLY A 1 193 ? -9.431 20.130 5.653 1.00 64.69 193 GLY A CA 1
ATOM 1478 C C . GLY A 1 193 ? -10.228 19.448 6.774 1.00 64.69 193 GLY A C 1
ATOM 1479 O O . GLY A 1 193 ? -11.076 20.087 7.393 1.00 64.69 193 GLY A O 1
ATOM 1480 N N . SER A 1 194 ? -9.959 18.174 7.074 1.00 61.38 194 SER A N 1
ATOM 1481 C CA . SER A 1 194 ? -10.656 17.440 8.140 1.00 61.38 194 SER A CA 1
ATOM 1482 C C . SER A 1 194 ? -10.008 17.674 9.514 1.00 61.38 194 SER A C 1
ATOM 1484 O O . SER A 1 194 ? -8.785 17.617 9.674 1.00 61.38 194 SER A O 1
ATOM 1486 N N . SER A 1 195 ? -10.820 17.949 10.538 1.00 50.59 195 SER A N 1
ATOM 1487 C CA . SER A 1 195 ? -10.340 18.252 11.890 1.00 50.59 195 SER A CA 1
ATOM 1488 C C . SER A 1 195 ? -9.810 16.996 12.609 1.00 50.59 195 SER A C 1
ATOM 1490 O O . SER A 1 195 ? -10.451 15.947 12.613 1.00 50.59 195 SER A O 1
ATOM 1492 N N . GLY A 1 196 ? -8.602 17.109 13.188 1.00 54.94 196 GLY A N 1
ATOM 1493 C CA . GLY A 1 196 ? -7.971 16.218 14.185 1.00 54.94 196 GLY A CA 1
ATOM 1494 C C . GLY A 1 196 ? -7.776 14.748 13.796 1.00 54.94 196 GLY A C 1
ATOM 1495 O O . GLY A 1 196 ? -8.753 14.026 13.701 1.00 54.94 196 GLY A O 1
ATOM 1496 N N . ILE A 1 197 ? -6.533 14.270 13.624 1.00 53.41 197 ILE A N 1
ATOM 1497 C CA . ILE A 1 197 ? -6.233 12.879 13.216 1.00 53.41 1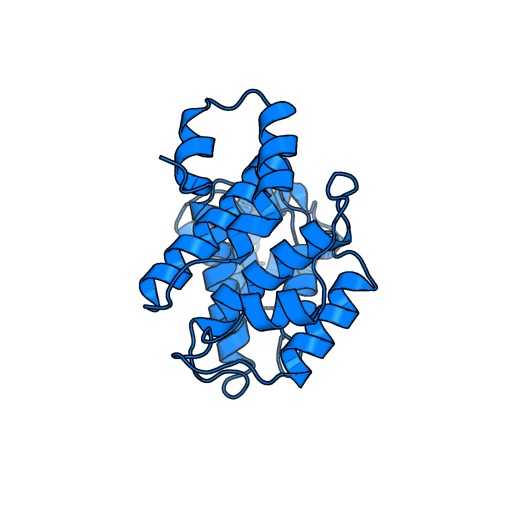97 ILE A CA 1
ATOM 1498 C C . ILE A 1 197 ? -6.337 11.928 14.424 1.00 53.41 197 ILE A C 1
ATOM 1500 O O . ILE A 1 197 ? -5.385 11.829 15.201 1.00 53.41 197 ILE A O 1
ATOM 1504 N N . PRO A 1 198 ? -7.432 11.164 14.600 1.00 60.16 198 PRO A N 1
ATOM 1505 C CA . PRO A 1 198 ? -7.594 10.306 15.777 1.00 60.16 198 PRO A CA 1
ATOM 1506 C C . PRO A 1 198 ? -6.684 9.072 15.701 1.00 60.16 198 PRO A C 1
ATOM 1508 O O . PRO A 1 198 ? -6.369 8.435 16.702 1.00 60.16 198 PRO A O 1
ATOM 1511 N N . LEU A 1 199 ? -6.231 8.753 14.493 1.00 57.06 199 LEU A N 1
ATOM 1512 C CA . LEU A 1 199 ? -5.469 7.565 14.164 1.00 57.06 199 LEU A CA 1
ATOM 1513 C C . LEU A 1 199 ? -3.976 7.663 14.554 1.00 57.06 199 LEU A C 1
ATOM 1515 O O . LEU A 1 199 ? -3.364 6.638 14.839 1.00 57.06 199 LEU A O 1
ATOM 1519 N N . LEU A 1 200 ? -3.440 8.874 14.768 1.00 55.34 200 LEU A N 1
ATOM 1520 C CA . LEU A 1 200 ? -2.158 9.060 15.469 1.00 55.34 200 LEU A CA 1
ATOM 1521 C C . LEU A 1 200 ? -2.245 8.676 16.953 1.00 55.34 200 LEU A C 1
ATOM 1523 O O . LEU A 1 200 ? -1.297 8.128 17.508 1.00 55.34 200 LEU A O 1
ATOM 1527 N N . ARG A 1 201 ? -3.395 8.913 17.598 1.00 59.84 201 ARG A N 1
ATOM 1528 C CA . ARG A 1 201 ? -3.578 8.659 19.036 1.00 59.84 201 ARG A CA 1
ATOM 1529 C C . ARG A 1 201 ? -3.459 7.174 19.381 1.00 59.84 201 ARG A C 1
ATOM 1531 O O . ARG A 1 201 ? -2.894 6.832 20.411 1.00 59.84 201 ARG A O 1
ATOM 1538 N N . HIS A 1 202 ? -3.974 6.303 18.514 1.00 58.12 202 HIS A N 1
ATOM 1539 C CA . HIS A 1 202 ? -3.923 4.848 18.700 1.00 58.12 202 HIS A CA 1
ATOM 1540 C C . HIS A 1 202 ? -2.566 4.238 18.328 1.00 58.12 202 HIS A C 1
ATOM 1542 O O . HIS A 1 202 ? -2.233 3.157 18.797 1.00 58.12 202 HIS A O 1
ATOM 1548 N N . LEU A 1 203 ? -1.751 4.955 17.549 1.00 53.50 203 LEU A N 1
ATOM 1549 C CA . LEU A 1 203 ? -0.382 4.552 17.231 1.00 53.50 203 LEU A CA 1
ATOM 1550 C C . LEU A 1 203 ? 0.663 5.158 18.151 1.00 53.50 203 LEU A C 1
ATOM 1552 O O . LEU A 1 203 ? 1.815 4.756 18.066 1.00 53.50 203 LEU A O 1
ATOM 1556 N N . ALA A 1 204 ? 0.300 6.079 19.041 1.00 58.94 204 ALA A N 1
ATOM 1557 C CA . ALA A 1 204 ? 1.229 6.606 20.033 1.00 58.94 204 ALA A CA 1
ATOM 1558 C C . ALA A 1 204 ? 1.915 5.493 20.862 1.00 58.94 204 ALA A C 1
ATOM 1560 O O . ALA A 1 204 ? 3.129 5.581 21.032 1.00 58.94 204 ALA A O 1
ATOM 1561 N N . PRO A 1 205 ? 1.230 4.407 21.292 1.00 55.41 205 PRO A N 1
ATOM 1562 C CA . PRO A 1 205 ? 1.893 3.274 21.945 1.00 55.41 205 PRO A CA 1
ATOM 1563 C C . PRO A 1 205 ? 2.873 2.536 21.023 1.00 55.41 205 PRO A C 1
ATOM 1565 O O . PRO A 1 205 ? 3.945 2.134 21.463 1.00 55.41 205 PRO A O 1
ATOM 1568 N N . VAL A 1 206 ? 2.534 2.401 19.733 1.00 54.09 206 VAL A N 1
ATOM 1569 C CA . VAL A 1 206 ? 3.418 1.811 18.714 1.00 54.09 206 VAL A CA 1
ATOM 1570 C C . VAL A 1 206 ? 4.659 2.659 18.552 1.00 54.09 206 VAL A C 1
ATOM 1572 O O . VAL A 1 206 ? 5.757 2.138 18.657 1.00 54.09 206 VAL A O 1
ATOM 1575 N N . LEU A 1 207 ? 4.473 3.960 18.334 1.00 51.53 207 LEU A N 1
ATOM 1576 C CA . LEU A 1 207 ? 5.542 4.924 18.146 1.00 51.53 207 LEU A CA 1
ATOM 1577 C C . LEU A 1 207 ? 6.444 4.994 19.381 1.00 51.53 207 LEU A C 1
ATOM 1579 O O . LEU A 1 207 ? 7.651 5.042 19.214 1.00 51.53 207 LEU A O 1
ATOM 1583 N N . GLY A 1 208 ? 5.870 4.924 20.587 1.00 51.94 208 GLY A N 1
ATOM 1584 C CA . GLY A 1 208 ? 6.598 4.873 21.856 1.00 51.94 208 GLY A CA 1
ATOM 1585 C C . GLY A 1 208 ? 7.449 3.610 22.016 1.00 51.94 208 GLY A C 1
ATOM 1586 O O . GLY A 1 208 ? 8.649 3.706 22.251 1.00 51.94 208 GLY A O 1
ATOM 1587 N N . ALA A 1 209 ? 6.865 2.425 21.808 1.00 48.66 209 ALA A N 1
ATOM 1588 C CA . ALA A 1 209 ? 7.588 1.149 21.897 1.00 48.66 209 ALA A CA 1
ATOM 1589 C C . ALA A 1 209 ? 8.728 1.042 20.865 1.00 48.66 209 ALA A C 1
ATOM 1591 O O . ALA A 1 209 ? 9.784 0.471 21.129 1.00 48.66 209 ALA A O 1
ATOM 1592 N N . VAL A 1 210 ? 8.503 1.636 19.697 1.00 40.84 210 VAL A N 1
ATOM 1593 C CA . VAL A 1 210 ? 9.448 1.799 18.594 1.00 40.84 210 VAL A CA 1
ATOM 1594 C C . VAL A 1 210 ? 10.593 2.764 18.952 1.00 40.84 210 VAL A C 1
ATOM 1596 O O . VAL A 1 210 ? 11.763 2.435 18.752 1.00 40.84 210 VAL A O 1
ATOM 1599 N N . THR A 1 211 ? 10.285 3.951 19.492 1.00 43.94 211 THR A N 1
ATOM 1600 C CA . THR A 1 211 ? 11.296 4.948 19.891 1.00 43.94 211 THR A CA 1
ATOM 1601 C C . THR A 1 211 ? 12.128 4.492 21.085 1.00 43.94 211 THR A C 1
ATOM 1603 O O . THR A 1 211 ? 13.293 4.864 21.189 1.00 43.94 211 THR A O 1
ATOM 1606 N N . ASP A 1 212 ? 11.562 3.662 21.962 1.00 40.69 212 ASP A N 1
ATOM 1607 C CA . ASP A 1 212 ? 12.270 3.108 23.119 1.00 40.69 212 ASP A CA 1
ATOM 1608 C C . ASP A 1 212 ? 13.244 1.980 22.725 1.00 40.69 212 ASP A C 1
ATOM 1610 O O . ASP A 1 212 ? 14.272 1.790 23.377 1.00 40.69 212 ASP A O 1
ATOM 1614 N N . ALA A 1 213 ? 12.961 1.242 21.643 1.00 37.66 213 ALA A N 1
ATOM 1615 C CA . ALA A 1 213 ? 13.808 0.150 21.152 1.00 37.66 213 ALA A CA 1
ATOM 1616 C C . ALA A 1 213 ? 14.987 0.629 20.283 1.00 37.66 213 ALA A C 1
ATOM 1618 O O . ALA A 1 213 ? 16.040 -0.014 20.243 1.00 37.66 213 ALA A O 1
ATOM 1619 N N . VAL A 1 214 ? 14.833 1.767 19.603 1.00 36.66 214 VAL A N 1
ATOM 1620 C CA . VAL A 1 214 ? 15.869 2.395 18.777 1.00 36.66 214 VAL A CA 1
ATOM 1621 C C . VAL A 1 214 ? 15.989 3.844 19.215 1.00 36.66 214 VAL A C 1
ATOM 1623 O O . VAL A 1 214 ? 15.110 4.632 18.901 1.00 36.66 214 VAL A O 1
ATOM 1626 N N . LEU A 1 215 ? 17.084 4.173 19.912 1.00 37.91 215 LEU A N 1
ATOM 1627 C CA . LEU A 1 215 ? 17.513 5.511 20.357 1.00 37.91 215 LEU A CA 1
ATOM 1628 C C . LEU A 1 215 ? 17.411 6.583 19.247 1.00 37.91 215 LEU A C 1
ATOM 1630 O O . LEU A 1 215 ? 18.418 7.021 18.688 1.00 37.91 215 LEU A O 1
ATOM 1634 N N . LEU A 1 216 ? 16.199 7.016 18.915 1.00 36.88 216 LEU A N 1
ATOM 1635 C CA . LEU A 1 216 ? 15.936 8.131 18.021 1.00 36.88 216 LEU A CA 1
ATOM 1636 C C . LEU A 1 216 ? 15.754 9.395 18.863 1.00 36.88 216 LEU A C 1
ATOM 1638 O O . LEU A 1 216 ? 15.104 9.345 19.909 1.00 36.88 216 LEU A O 1
ATOM 1642 N N . PRO A 1 217 ? 16.331 10.536 18.445 1.00 37.22 217 PRO A N 1
ATOM 1643 C CA . PRO A 1 217 ? 16.249 11.773 19.206 1.00 37.22 217 PRO A CA 1
ATOM 1644 C C . PRO A 1 217 ? 14.793 12.178 19.469 1.00 37.22 217 PRO A C 1
ATOM 1646 O O . PRO A 1 217 ? 13.975 12.242 18.550 1.00 37.22 217 PRO A O 1
ATOM 1649 N N . VAL A 1 218 ? 14.518 12.500 20.734 1.00 39.59 218 VAL A N 1
ATOM 1650 C CA . VAL A 1 218 ? 13.231 12.910 21.334 1.00 39.59 218 VAL A CA 1
ATOM 1651 C C . VAL A 1 218 ? 12.457 13.963 20.514 1.00 39.59 218 VAL A C 1
ATOM 1653 O O . VAL A 1 218 ? 11.230 14.019 20.567 1.00 39.59 218 VAL A O 1
ATOM 1656 N N . GLU A 1 219 ? 13.154 14.742 19.687 1.00 38.56 219 GLU A N 1
ATOM 1657 C CA . GLU A 1 219 ? 12.608 15.762 18.780 1.00 38.56 219 GLU A CA 1
ATOM 1658 C C . GLU A 1 219 ? 11.529 15.229 17.811 1.00 38.56 219 GLU A C 1
ATOM 1660 O O . GLU A 1 219 ? 10.580 15.947 17.495 1.00 38.56 219 GLU A O 1
ATOM 1665 N N . LEU A 1 220 ? 11.610 13.964 17.366 1.00 39.28 220 LEU A N 1
ATOM 1666 C CA . LEU A 1 220 ? 10.620 13.395 16.434 1.00 39.28 220 LEU A CA 1
ATOM 1667 C C . LEU A 1 220 ? 9.326 12.939 17.138 1.00 39.28 220 LEU A C 1
ATOM 1669 O O . LEU A 1 220 ? 8.257 12.937 16.528 1.00 39.28 220 LEU A O 1
ATOM 1673 N N . ALA A 1 221 ? 9.400 12.590 18.426 1.00 37.81 221 ALA A N 1
ATOM 1674 C CA . ALA A 1 221 ? 8.250 12.148 19.217 1.00 37.81 221 ALA A CA 1
ATOM 1675 C C . ALA A 1 221 ? 7.343 13.321 19.637 1.00 37.81 221 ALA A C 1
ATOM 1677 O O . ALA A 1 221 ? 6.122 13.168 19.711 1.00 37.81 221 ALA A O 1
ATOM 1678 N N . ALA A 1 222 ? 7.921 14.508 19.848 1.00 38.31 222 ALA A N 1
ATOM 1679 C CA . ALA A 1 222 ? 7.191 15.700 20.284 1.00 38.31 222 ALA A CA 1
ATOM 1680 C C . ALA A 1 222 ? 6.234 16.261 19.211 1.00 38.31 222 ALA A C 1
ATOM 1682 O O . ALA A 1 222 ? 5.168 16.777 19.535 1.00 38.31 222 ALA A O 1
ATOM 1683 N N . HIS A 1 223 ? 6.563 16.118 17.923 1.00 38.81 223 HIS A N 1
ATOM 1684 C CA . HIS A 1 223 ? 5.713 16.617 16.832 1.00 38.81 223 HIS A CA 1
ATOM 1685 C C . HIS A 1 223 ? 4.525 15.700 16.497 1.00 38.81 223 HIS A C 1
ATOM 1687 O O . HIS A 1 223 ? 3.545 16.159 15.912 1.00 38.81 223 HIS A O 1
ATOM 1693 N N . VAL A 1 224 ? 4.591 14.412 16.851 1.00 39.06 224 VAL A N 1
ATOM 1694 C CA . VAL A 1 224 ? 3.571 13.416 16.469 1.00 39.06 224 VAL A CA 1
ATOM 1695 C C . VAL A 1 224 ? 2.471 13.266 17.526 1.00 39.06 224 VAL A C 1
ATOM 1697 O O . VAL A 1 224 ? 1.349 12.889 17.192 1.00 39.06 224 VAL A O 1
ATOM 1700 N N . THR A 1 225 ? 2.744 13.595 18.791 1.00 39.47 225 THR A N 1
ATOM 1701 C CA . THR A 1 225 ? 1.775 13.427 19.890 1.00 39.47 225 THR A CA 1
ATOM 1702 C C . THR A 1 225 ? 0.917 14.661 20.161 1.00 39.47 225 THR A C 1
ATOM 1704 O O . THR A 1 225 ? -0.106 14.538 20.829 1.00 39.47 225 THR A O 1
ATOM 1707 N N . GLY A 1 226 ? 1.275 15.835 19.627 1.00 37.78 226 GLY A N 1
ATOM 1708 C CA . GLY A 1 226 ? 0.486 17.061 19.800 1.00 37.78 226 GLY A CA 1
ATOM 1709 C C . GLY A 1 226 ? 0.341 17.512 21.258 1.00 37.78 226 GLY A C 1
ATOM 1710 O O . GLY A 1 226 ? -0.591 18.250 21.571 1.00 37.78 226 GLY A O 1
ATOM 1711 N N . ILE A 1 227 ? 1.233 17.065 22.145 1.00 33.75 227 ILE A N 1
ATOM 1712 C CA . ILE A 1 227 ? 1.295 17.517 23.534 1.00 33.75 227 ILE A CA 1
ATOM 1713 C C . ILE A 1 227 ? 2.417 18.553 23.613 1.00 33.75 227 ILE A C 1
ATOM 1715 O O . ILE A 1 227 ? 3.594 18.196 23.632 1.00 33.75 227 ILE A O 1
ATOM 1719 N N . ALA A 1 228 ? 2.029 19.827 23.609 1.00 32.91 228 ALA A N 1
ATOM 1720 C CA . ALA A 1 228 ? 2.795 20.885 24.258 1.00 32.91 228 ALA A CA 1
ATOM 1721 C C . ALA A 1 228 ? 2.258 21.055 25.684 1.00 32.91 228 ALA A C 1
ATOM 1723 O O . ALA A 1 228 ? 1.018 20.953 25.847 1.00 32.91 228 ALA A O 1
#

Foldseek 3Di:
DVVVVVCCVVVVAPALLSLLLVCLVCLVVDALAVLQVQLQDPDPSSLSSLLSVLLNDQCAPPQLLVLLLVSLVSHANEYALVSVLSSLLSNLQSNCVNVVPQAQDSCLSSLVSLLLVLLLCQLPPPQHPDGQDLVNSQVLQALSRLHHGRPSVSSVVSNCVSNVDRRPRNYPPVQRVNLSSLVSSVVSCVVSVDPDRVSLVSCLSVNVVSCVVDVDDPVSSCVSNPDD

Mean predicted aligned error: 7.96 Å

Sequence (228 aa):
DACFTILKDHGVVSDRRGFGRWILAQNHALSKLAIGEHFGKLKPDREECLRGFTEAHDFSGMFIDEALRTFLGGFKLLGEAQVVDKTMSIFAAKFSADNPTAFRNENTPFILSFSICMLNTDAHSPHIDTKMSLADFVRNNAGIDDGEDVPPDVLRGVYERVTASEYKLRLGPADHAAAAVAASAAAHRAKAGSSGIPLLRHLAPVLGAVTDAVLLPVELAAHVTGIA

Secondary structure (DSSP, 8-state):
-HHHHHHHHTTS-SSHHHHHHHHHHTTTTS-HHHHHHHHTS--HHHHHHHHHHHHTS--TT--HHHHHHHHHTTS-B-S-HHHHHHHHHHHHHHHHHH-TTS-SSTTHHHHHHHHHHHHHHHHH-TT-SSPPPHHHHHHHTTTTBTTBPPPHHHHHHHHHHHHHS-----BSSHHHHHHHHHHHHHHHHHHTT-S--HHHHHHHHHHHHHHHHTT--THHHHHHH---

Organism: Neobodo designis (NCBI:txid312471)

Radius of gyration: 17.83 Å; Cα contacts (8 Å, |Δi|>4): 296; chains: 1; bounding box: 44×36×50 Å

Solvent-accessible surface area (backbone atoms only — not comparable to full-atom values): 12660 Å² total; per-residue (Å²): 108,69,68,58,53,54,35,38,78,71,66,76,26,90,49,47,33,46,44,13,32,48,49,56,76,43,41,91,82,48,58,35,57,60,50,9,64,51,52,32,40,100,41,73,67,27,50,39,17,46,49,20,30,57,68,65,57,84,45,62,89,51,56,70,65,59,41,48,48,57,57,44,61,58,27,20,57,34,62,56,46,70,42,52,46,50,54,44,47,55,50,19,54,50,46,41,70,47,33,72,81,76,57,88,31,79,58,26,54,37,50,48,50,40,50,49,55,50,49,36,50,41,63,65,38,90,80,46,88,81,58,78,46,71,70,51,53,50,62,54,45,56,33,54,33,81,68,36,62,63,58,66,67,58,55,48,53,46,49,52,54,41,64,75,42,80,67,75,67,36,52,36,73,67,51,61,43,56,49,24,45,49,52,45,38,47,58,51,42,54,72,70,71,53,84,77,71,57,62,48,66,75,38,45,56,55,50,48,58,32,43,73,74,45,92,58,71,68,75,65,59,53,73,67,68,74,68,128

InterPro domains:
  IPR000904 Sec7 domain [PF01369] (7-166)
  IPR000904 Sec7 domain [PS50190] (6-165)
  IPR000904 Sec7 domain [SM00222] (1-167)
  IPR000904 Sec7 domain [cd00171] (24-166)
  IPR023394 Sec7, C-terminal domain superfamily [G3DSA:1.10.1000.11] (59-177)
  IPR035999 Sec7 domain superfamily [SSF48425] (9-169)